Protein AF-A0A7R9B1X5-F1 (afdb_monomer_lite)

Organism: Timema shepardi (NCBI:txid629360)

Secondary structure (DSSP, 8-state):
-HHHHHHHHHHHHHHHHHHHHHH-S---TTS---S--HHHHHHHHHHHHHHHHTT-HHHHHHHHTHHHHHHHH-HHHHHHHH--HHHHHHHHHHHHHHHHHHHHHHHHHHHHHHHHT-HHHHTHHHHHHHHHHHHHHHHHHHHHHHHHHHHHHHHHHHHHHHHHHHHHHHHHHHHHHHHHHHHHHHHHHHHHHHHHHHHHH-------------SSSS---------------

pLDDT: mean 74.96, std 19.52, range [35.22, 97.69]

Radius of gyration: 66.17 Å; chains: 1; bounding box: 152×46×150 Å

Structure (mmCIF, N/CA/C/O backbone):
data_AF-A0A7R9B1X5-F1
#
_entry.id   AF-A0A7R9B1X5-F1
#
loop_
_atom_site.group_PDB
_atom_site.id
_atom_site.type_symbol
_atom_site.label_atom_id
_atom_site.label_alt_id
_atom_site.label_comp_id
_atom_site.label_asym_id
_atom_site.label_entity_id
_atom_site.label_seq_id
_atom_site.pdbx_PDB_ins_code
_atom_site.Cartn_x
_atom_site.Cartn_y
_atom_site.Cartn_z
_atom_site.occupancy
_atom_site.B_iso_or_equiv
_atom_site.auth_seq_id
_atom_site.auth_comp_id
_atom_site.auth_asym_id
_atom_site.auth_atom_id
_atom_site.pdbx_PDB_model_num
ATOM 1 N N . MET A 1 1 ? -24.900 -8.565 -4.443 1.00 48.34 1 MET A N 1
ATOM 2 C CA . MET A 1 1 ? -25.888 -9.666 -4.522 1.00 48.34 1 MET A CA 1
ATOM 3 C C . MET A 1 1 ? -25.958 -10.508 -3.244 1.00 48.34 1 MET A C 1
ATOM 5 O O . MET A 1 1 ? -27.036 -10.980 -2.934 1.00 48.34 1 MET A O 1
ATOM 9 N N . THR A 1 2 ? -24.880 -10.685 -2.469 1.00 56.50 2 THR A N 1
ATOM 10 C CA . THR A 1 2 ? -24.913 -11.437 -1.191 1.00 56.50 2 THR A CA 1
ATOM 11 C C . THR A 1 2 ? -25.581 -10.674 -0.038 1.00 56.50 2 THR A C 1
ATOM 13 O O . THR A 1 2 ? -26.309 -11.270 0.744 1.00 56.50 2 THR A O 1
ATOM 16 N N . GLN A 1 3 ? -25.411 -9.350 0.020 1.00 61.41 3 GLN A N 1
ATOM 17 C CA . GLN A 1 3 ? -25.945 -8.512 1.103 1.00 61.41 3 GLN A CA 1
ATOM 18 C C . GLN A 1 3 ? -27.484 -8.406 1.100 1.00 61.41 3 GLN A C 1
ATOM 20 O O . GLN A 1 3 ? -28.099 -8.338 2.156 1.00 61.41 3 GLN A O 1
ATOM 25 N N . GLU A 1 4 ? -28.127 -8.445 -0.071 1.00 68.81 4 GLU A N 1
ATOM 26 C CA . GLU A 1 4 ? -29.597 -8.390 -0.177 1.00 68.81 4 GLU A CA 1
ATOM 27 C C . GLU A 1 4 ? -30.256 -9.695 0.293 1.00 68.81 4 GLU A C 1
ATOM 29 O O . GLU A 1 4 ? -31.304 -9.662 0.935 1.00 68.81 4 GLU A O 1
ATOM 34 N N . SER A 1 5 ? -29.611 -10.841 0.047 1.00 72.88 5 SER A N 1
ATOM 35 C CA . SER A 1 5 ? -30.092 -12.152 0.502 1.00 72.88 5 SER A CA 1
ATOM 36 C C . SER A 1 5 ? -30.040 -12.300 2.025 1.00 72.88 5 SER A C 1
ATOM 38 O O . SER A 1 5 ? -30.916 -12.932 2.609 1.00 72.88 5 SER A O 1
ATOM 40 N N . GLU A 1 6 ? -29.026 -11.725 2.673 1.00 78.88 6 GLU A N 1
ATOM 41 C CA . GLU A 1 6 ? -28.870 -11.772 4.130 1.00 78.88 6 GLU A CA 1
ATOM 42 C C . GLU A 1 6 ? -29.925 -10.908 4.839 1.00 78.88 6 GLU A C 1
ATOM 44 O O . GLU A 1 6 ? -30.536 -11.337 5.818 1.00 78.88 6 GLU A O 1
ATOM 49 N N . VAL A 1 7 ? -30.209 -9.719 4.296 1.00 86.62 7 VAL A N 1
ATOM 50 C CA . VAL A 1 7 ? -31.250 -8.822 4.823 1.00 86.62 7 VAL A CA 1
ATOM 51 C C . VAL A 1 7 ? -32.644 -9.436 4.669 1.00 86.62 7 VAL A C 1
ATOM 53 O O . VAL A 1 7 ? -33.445 -9.358 5.601 1.00 86.62 7 VAL A O 1
ATOM 56 N N . LEU A 1 8 ? -32.927 -10.084 3.533 1.00 87.81 8 LEU A N 1
ATOM 57 C CA . LEU A 1 8 ? -34.188 -10.800 3.309 1.00 87.81 8 LEU A CA 1
ATOM 58 C C . LEU A 1 8 ? -34.368 -11.964 4.291 1.00 87.81 8 LEU A C 1
ATOM 60 O O . LEU A 1 8 ? -35.420 -12.064 4.914 1.00 87.81 8 LEU A O 1
ATOM 64 N N . SER A 1 9 ? -33.329 -12.774 4.506 1.00 85.88 9 SER A N 1
ATOM 65 C CA . SER A 1 9 ? -33.376 -13.893 5.457 1.00 85.88 9 SER A CA 1
ATOM 66 C C . SER A 1 9 ? -33.578 -13.428 6.905 1.00 85.88 9 SER A C 1
ATOM 68 O O . SER A 1 9 ? -34.351 -14.022 7.658 1.00 85.88 9 SER A O 1
ATOM 70 N N . MET A 1 10 ? -32.941 -12.321 7.302 1.00 88.56 10 MET A N 1
ATOM 71 C CA . MET A 1 10 ? -33.154 -11.725 8.623 1.00 88.56 10 MET A CA 1
ATOM 72 C C . MET A 1 10 ? -34.584 -11.197 8.790 1.00 88.56 10 MET A C 1
ATOM 74 O O . MET A 1 10 ? -35.152 -11.287 9.883 1.00 88.56 10 MET A O 1
ATOM 78 N N . LEU A 1 11 ? -35.162 -10.626 7.731 1.00 87.88 11 LEU A N 1
ATOM 79 C CA . LEU A 1 11 ? -36.527 -10.113 7.756 1.00 87.88 11 LEU A CA 1
ATOM 80 C C . LEU A 1 11 ? -37.548 -11.251 7.839 1.00 87.88 11 LEU A C 1
ATOM 82 O O . LEU A 1 11 ? -38.459 -11.174 8.658 1.00 87.88 11 LEU A O 1
ATOM 86 N N . GLU A 1 12 ? -37.347 -12.317 7.069 1.00 89.94 12 GLU A N 1
ATOM 87 C CA . GLU A 1 12 ? -38.173 -13.527 7.085 1.00 89.94 12 GLU A CA 1
ATOM 88 C C . GLU A 1 12 ? -38.147 -14.195 8.467 1.00 89.94 12 GLU A C 1
ATOM 90 O O . GLU A 1 12 ? -39.191 -14.367 9.088 1.00 89.94 12 GLU A O 1
ATOM 95 N N . ALA A 1 13 ? -36.963 -14.392 9.058 1.00 87.50 13 ALA A N 1
ATOM 96 C CA . ALA A 1 13 ? -36.838 -14.945 10.410 1.00 87.50 13 ALA A CA 1
ATOM 97 C C . ALA A 1 13 ? -37.490 -14.070 11.500 1.00 87.50 13 ALA A C 1
ATOM 99 O O . ALA A 1 13 ? -37.889 -14.566 12.557 1.00 87.50 13 ALA A O 1
ATOM 100 N N . ARG A 1 14 ? -37.570 -12.749 11.293 1.00 90.38 14 ARG A N 1
ATOM 101 C CA . ARG A 1 14 ? -38.305 -11.845 12.193 1.00 90.38 14 ARG A CA 1
ATOM 102 C C . ARG A 1 14 ? -39.809 -11.930 11.967 1.00 90.38 14 ARG A C 1
ATOM 104 O O . ARG A 1 14 ? -40.547 -11.860 12.947 1.00 90.38 14 ARG A O 1
ATOM 111 N N . MET A 1 15 ? -40.243 -12.067 10.720 1.00 87.69 15 MET A N 1
ATOM 112 C CA . MET A 1 15 ? -41.650 -12.216 10.368 1.00 87.69 15 MET A CA 1
ATOM 113 C C . MET A 1 15 ? -42.207 -13.524 10.931 1.00 87.69 15 MET A C 1
ATOM 115 O O . MET A 1 15 ? -43.189 -13.475 11.661 1.00 87.69 15 MET A O 1
ATOM 119 N N . ASP A 1 16 ? -41.489 -14.637 10.776 1.00 85.88 16 ASP A N 1
ATOM 120 C CA . ASP A 1 16 ? -41.855 -15.938 11.353 1.00 85.88 16 ASP A CA 1
ATOM 121 C C . ASP A 1 16 ? -41.997 -15.884 12.880 1.00 85.88 16 ASP A C 1
ATOM 123 O O . ASP A 1 16 ? -42.928 -16.444 13.463 1.00 85.88 16 ASP A O 1
ATOM 127 N N . LYS A 1 17 ? -41.090 -15.168 13.560 1.00 86.00 17 LYS A N 1
ATOM 128 C CA . LYS A 1 17 ? -41.182 -14.945 15.012 1.00 86.00 17 LYS A CA 1
ATOM 129 C C . LYS A 1 17 ? -42.423 -14.136 15.385 1.00 86.00 17 LYS A C 1
ATOM 131 O O . LYS A 1 17 ? -43.069 -14.453 16.380 1.00 86.00 17 LYS A O 1
ATOM 136 N N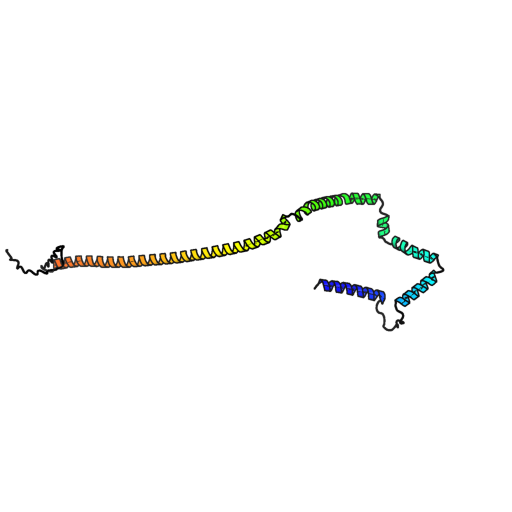 . LEU A 1 18 ? -42.749 -13.097 14.615 1.00 83.00 18 LEU A N 1
ATOM 137 C CA . LEU A 1 18 ? -43.937 -12.272 14.850 1.00 83.00 18 LEU A CA 1
ATOM 138 C C . LEU A 1 18 ? -45.224 -13.062 14.597 1.00 83.00 18 LEU A C 1
ATOM 140 O O . LEU A 1 18 ? -46.138 -13.000 15.417 1.00 83.00 18 LEU A O 1
ATOM 144 N N . GLU A 1 19 ? -45.277 -13.842 13.521 1.00 83.81 19 GLU A N 1
ATOM 145 C CA . GLU A 1 19 ? -46.413 -14.706 13.196 1.00 83.81 19 GLU A CA 1
ATOM 146 C C . GLU A 1 19 ? -46.620 -15.772 14.274 1.00 83.81 19 GLU A C 1
ATOM 148 O O . GLU A 1 19 ? -47.729 -15.918 14.790 1.00 83.81 19 GLU A O 1
ATOM 153 N N . THR A 1 20 ? -45.542 -16.422 14.720 1.00 80.62 20 THR A N 1
ATOM 154 C CA . THR A 1 20 ? -45.600 -17.410 15.809 1.00 80.62 20 THR A CA 1
ATOM 155 C C . THR A 1 20 ? -46.063 -16.786 17.130 1.00 80.62 20 THR A C 1
ATOM 157 O O . THR A 1 20 ? -46.810 -17.419 17.872 1.00 80.62 20 THR A O 1
ATOM 160 N N . CYS A 1 21 ? -45.664 -15.548 17.438 1.00 76.00 21 CYS A N 1
ATOM 161 C CA . CYS A 1 21 ? -46.081 -14.862 18.666 1.00 76.00 21 CYS A CA 1
ATOM 162 C C . CYS A 1 21 ? -47.536 -14.367 18.638 1.00 76.00 21 CYS A C 1
ATOM 164 O O . CYS A 1 21 ? -48.187 -14.360 19.680 1.00 76.00 21 CYS A O 1
ATOM 166 N N . ILE A 1 22 ? -48.034 -13.913 17.484 1.00 76.75 22 ILE A N 1
ATOM 167 C CA . ILE A 1 22 ? -49.370 -13.304 17.367 1.00 76.75 22 ILE A CA 1
ATOM 168 C C . ILE A 1 22 ? -50.446 -14.362 17.110 1.00 76.75 22 ILE A C 1
ATOM 170 O O . ILE A 1 22 ? -51.529 -14.292 17.689 1.0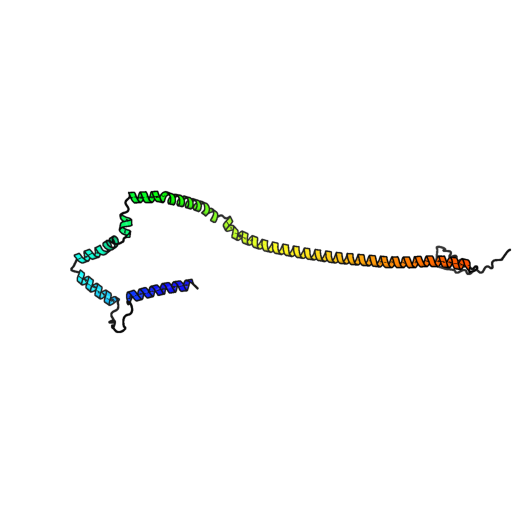0 76.75 22 ILE A O 1
ATOM 174 N N . VAL A 1 23 ? -50.158 -15.326 16.236 1.00 72.44 23 VAL A N 1
ATOM 175 C CA . VAL A 1 23 ? -51.109 -16.366 15.813 1.00 72.44 23 VAL A CA 1
ATOM 176 C C . VAL A 1 23 ? -50.944 -17.641 16.649 1.00 72.44 23 VAL A C 1
ATOM 178 O O . VAL A 1 23 ? -51.901 -18.396 16.809 1.00 72.44 23 VAL A O 1
ATOM 181 N N . GLY A 1 24 ? -49.765 -17.855 17.244 1.00 66.06 24 GLY A N 1
ATOM 182 C CA . GLY A 1 24 ? -49.402 -19.118 17.887 1.00 66.06 24 GLY A CA 1
ATOM 183 C C . GLY A 1 24 ? -48.944 -20.174 16.873 1.00 66.06 24 GLY A C 1
ATOM 184 O O . GLY A 1 24 ? -49.162 -20.045 15.670 1.00 66.06 24 GLY A O 1
ATOM 185 N N . SER A 1 25 ? -48.293 -21.242 17.356 1.00 55.31 25 SER A N 1
ATOM 186 C CA . SER A 1 25 ? -47.975 -22.431 16.539 1.00 55.31 25 SER A CA 1
ATOM 187 C C . SER A 1 25 ? -49.264 -22.985 15.930 1.00 55.31 25 SER A C 1
ATOM 189 O O . SER A 1 25 ? -50.215 -23.095 16.694 1.00 55.31 25 SER A O 1
ATOM 191 N N . PRO A 1 26 ? -49.334 -23.341 14.632 1.00 56.44 26 PRO A N 1
ATOM 192 C CA . PRO A 1 26 ? -50.600 -23.666 13.980 1.00 56.44 26 PRO A CA 1
ATOM 193 C C . PRO A 1 26 ? -51.177 -24.985 14.513 1.00 56.44 26 PRO A C 1
ATOM 195 O O . PRO A 1 26 ? -50.608 -26.043 14.228 1.00 56.44 26 PRO A O 1
ATOM 198 N N . PRO A 1 27 ? -52.324 -24.992 15.221 1.00 51.81 27 PRO A N 1
ATOM 199 C CA . PRO A 1 27 ? -52.948 -26.231 15.641 1.00 51.81 27 PRO A CA 1
ATOM 200 C C . PRO A 1 27 ? -54.373 -26.297 15.087 1.00 51.81 27 PRO A C 1
ATOM 202 O O . PRO A 1 27 ? -55.255 -25.595 15.556 1.00 51.81 27 PRO A O 1
ATOM 205 N N . ASN A 1 28 ? -54.600 -27.197 14.131 1.00 47.84 28 ASN A N 1
ATOM 206 C CA . ASN A 1 28 ? -55.924 -27.649 13.691 1.00 47.84 28 ASN A CA 1
ATOM 207 C C . ASN A 1 28 ? -56.926 -26.570 13.232 1.00 47.84 28 ASN A C 1
ATOM 209 O O . ASN A 1 28 ? -57.495 -25.804 14.001 1.00 47.84 28 ASN A O 1
ATOM 213 N N . LEU A 1 29 ? -57.269 -26.662 11.949 1.00 53.50 29 LEU A N 1
ATOM 214 C CA . LEU A 1 29 ? -58.321 -25.940 11.225 1.00 53.50 29 LEU A CA 1
ATOM 215 C C . LEU A 1 29 ? -59.763 -26.102 11.771 1.00 53.50 29 LEU A C 1
ATOM 217 O O . LEU A 1 29 ? -60.705 -25.748 11.070 1.00 53.50 29 LEU A O 1
ATOM 221 N N . ASP A 1 30 ? -59.958 -26.578 13.003 1.00 44.47 30 ASP A N 1
ATOM 222 C CA . ASP A 1 30 ? -61.281 -26.930 13.536 1.00 44.47 30 ASP A CA 1
ATOM 223 C C . ASP A 1 30 ? -61.753 -26.058 14.708 1.00 44.47 30 ASP A C 1
ATOM 225 O O . ASP A 1 30 ? -62.931 -26.099 15.069 1.00 44.47 30 ASP A O 1
ATOM 229 N N . SER A 1 31 ? -60.907 -25.197 15.279 1.00 48.50 31 SER A N 1
ATOM 230 C CA . SER A 1 31 ? -61.387 -24.151 16.188 1.00 48.50 31 SER A CA 1
ATOM 231 C C . SER A 1 31 ? -61.604 -22.869 15.404 1.00 48.50 31 SER A C 1
ATOM 233 O O . SER A 1 31 ? -60.718 -22.029 15.291 1.00 48.50 31 SER A O 1
ATOM 235 N N . GLN A 1 32 ? -62.809 -22.767 14.848 1.00 47.62 32 GLN A N 1
ATOM 236 C CA . GLN A 1 32 ? -63.478 -21.543 14.423 1.00 47.62 32 GLN A CA 1
ATOM 237 C C . GLN A 1 32 ? -63.011 -20.350 15.281 1.00 47.62 32 GLN A C 1
ATOM 239 O O . GLN A 1 32 ? -63.490 -20.143 16.397 1.00 47.62 32 GLN A O 1
ATOM 244 N N . THR A 1 33 ? -62.051 -19.574 14.773 1.00 46.53 33 THR A N 1
ATOM 245 C CA . THR A 1 33 ? -61.714 -18.266 15.326 1.00 46.53 33 THR A CA 1
ATOM 246 C C . THR A 1 33 ? -62.927 -17.394 15.061 1.00 46.53 33 THR A C 1
ATOM 248 O O . THR A 1 33 ? -63.105 -16.845 13.975 1.00 46.53 33 THR A O 1
ATOM 251 N N . SER A 1 34 ? -63.822 -17.355 16.046 1.00 47.50 34 SER A N 1
ATOM 252 C CA . SER A 1 34 ? -64.818 -16.308 16.230 1.00 47.50 34 SER A CA 1
ATOM 253 C C . SER A 1 34 ? -64.227 -14.986 15.750 1.00 47.50 34 SER A C 1
ATOM 255 O O . SER A 1 34 ? -63.142 -14.629 16.199 1.00 47.50 34 SER A O 1
ATOM 257 N N . GLY A 1 35 ? -64.911 -14.316 14.818 1.00 51.81 35 GLY A N 1
ATOM 258 C CA . GLY A 1 35 ? -64.449 -13.148 14.054 1.00 51.81 35 GLY A CA 1
ATOM 259 C C . GLY A 1 35 ? -64.173 -11.871 14.854 1.00 51.81 35 GLY A C 1
ATOM 260 O O . GLY A 1 35 ? -64.374 -10.777 14.340 1.00 51.81 35 GLY A O 1
ATOM 261 N N . ASN A 1 36 ? -63.719 -12.002 16.095 1.00 58.97 36 ASN A N 1
ATOM 262 C CA . ASN A 1 36 ? -63.187 -10.927 16.904 1.00 58.97 36 ASN A CA 1
ATOM 263 C C . ASN A 1 36 ? -61.702 -10.805 16.584 1.00 58.97 36 ASN A C 1
ATOM 265 O O . ASN A 1 36 ? -60.948 -11.779 16.668 1.00 58.97 36 ASN A O 1
ATOM 269 N N . THR A 1 37 ? -61.270 -9.605 16.217 1.00 74.00 37 THR A N 1
ATOM 270 C CA . THR A 1 37 ? -59.850 -9.349 15.995 1.00 74.00 37 THR A CA 1
ATOM 271 C C . THR A 1 37 ? -59.072 -9.624 17.292 1.00 74.00 37 THR A C 1
ATOM 273 O O . THR A 1 37 ? -59.618 -9.525 18.396 1.00 74.00 37 THR A O 1
ATOM 276 N N . VAL A 1 38 ? -57.779 -9.961 17.200 1.00 74.88 38 VAL A N 1
ATOM 277 C CA . VAL A 1 38 ? -56.904 -10.091 18.390 1.00 74.88 38 VAL A CA 1
ATOM 278 C C . VAL A 1 38 ? -56.992 -8.828 19.260 1.00 74.88 38 VAL A C 1
ATOM 280 O O . VAL A 1 38 ? -56.971 -8.907 20.485 1.00 74.88 38 VAL A O 1
ATOM 283 N N . CYS A 1 39 ? -57.188 -7.672 18.618 1.00 78.31 39 CYS A N 1
ATOM 284 C CA . CYS A 1 39 ? -57.410 -6.386 19.263 1.00 78.31 39 CYS A CA 1
ATOM 285 C C . CYS A 1 39 ? -58.693 -6.362 20.111 1.00 78.31 39 CYS A C 1
ATOM 287 O O . CYS A 1 39 ? -58.639 -5.956 21.267 1.00 78.31 39 CYS A O 1
ATOM 289 N N . ASP A 1 40 ? -59.818 -6.863 19.593 1.00 83.25 40 ASP A N 1
ATOM 290 C CA . ASP A 1 40 ? -61.088 -6.921 20.334 1.00 83.25 40 ASP A CA 1
ATOM 291 C C . ASP A 1 40 ? -61.001 -7.869 21.536 1.00 83.25 40 ASP A C 1
ATOM 293 O O . ASP A 1 40 ? -61.506 -7.567 22.619 1.00 83.25 40 ASP A O 1
ATOM 297 N N . SER A 1 41 ? -60.305 -8.997 21.374 1.00 80.44 41 SER A N 1
ATOM 298 C CA . SER A 1 41 ? -60.067 -9.955 22.461 1.00 80.44 41 SER A CA 1
ATOM 299 C C . SER A 1 41 ? -59.140 -9.377 23.539 1.00 80.44 41 SER A C 1
ATOM 301 O O . SER A 1 41 ? -59.393 -9.535 24.737 1.00 80.44 41 SER A O 1
ATOM 303 N N . LEU A 1 42 ? -58.094 -8.646 23.143 1.00 82.38 42 LEU A N 1
ATOM 304 C CA . LEU A 1 42 ? -57.197 -7.945 24.065 1.00 82.38 42 LEU A CA 1
ATOM 305 C C . LEU A 1 42 ? -57.922 -6.802 24.783 1.00 82.38 42 LEU A C 1
ATOM 307 O O . LEU A 1 42 ? -57.779 -6.642 25.992 1.00 82.38 42 LEU A O 1
ATOM 311 N N . LEU A 1 43 ? -58.751 -6.039 24.075 1.00 86.62 43 LEU A N 1
ATOM 312 C CA . LEU A 1 43 ? -59.546 -4.965 24.664 1.00 86.62 43 LEU A CA 1
ATOM 313 C C . LEU A 1 43 ? -60.564 -5.534 25.656 1.00 86.62 43 LEU A C 1
ATOM 315 O O . LEU A 1 43 ? -60.694 -5.013 26.764 1.00 86.62 43 LEU A O 1
ATOM 319 N N . HIS A 1 44 ? -61.221 -6.645 25.320 1.00 87.50 44 HIS A N 1
ATOM 320 C CA . HIS A 1 44 ? -62.137 -7.329 26.228 1.00 87.50 44 HIS A CA 1
ATOM 321 C C . HIS A 1 44 ? -61.428 -7.844 27.489 1.00 87.50 44 HIS A C 1
ATOM 323 O O . HIS A 1 44 ? -61.889 -7.581 28.600 1.00 87.50 44 HIS A O 1
ATOM 329 N N . THR A 1 45 ? -60.280 -8.513 27.346 1.00 84.38 45 THR A N 1
ATOM 330 C CA . THR A 1 45 ? -59.502 -9.004 28.498 1.00 84.38 45 THR A CA 1
ATOM 331 C C . THR A 1 45 ? -58.949 -7.862 29.346 1.00 84.38 45 THR A C 1
ATOM 333 O O . THR A 1 45 ? -59.053 -7.924 30.568 1.00 84.38 45 THR A O 1
ATOM 336 N N . ASN A 1 46 ? -58.458 -6.781 28.738 1.00 86.25 46 ASN A N 1
ATOM 337 C CA . ASN A 1 46 ? -58.038 -5.576 29.453 1.00 86.25 46 ASN A CA 1
ATOM 338 C C . ASN A 1 46 ? -59.213 -4.957 30.227 1.00 86.25 46 ASN A C 1
ATOM 340 O O . ASN A 1 46 ? -59.086 -4.674 31.412 1.00 86.25 46 ASN A O 1
ATOM 344 N N . THR A 1 47 ? -60.393 -4.852 29.612 1.00 86.81 47 THR A N 1
ATOM 345 C CA . THR A 1 47 ? -61.596 -4.328 30.282 1.00 86.81 47 THR A CA 1
ATOM 346 C C . THR A 1 47 ? -62.021 -5.216 31.456 1.00 86.81 47 THR A C 1
ATOM 348 O O . THR A 1 47 ? -62.366 -4.703 32.523 1.00 86.81 47 THR A O 1
ATOM 351 N N . LEU A 1 48 ? -61.949 -6.544 31.312 1.00 85.38 48 LEU A N 1
ATOM 352 C CA . LEU A 1 48 ? -62.204 -7.492 32.403 1.00 85.38 48 LEU A CA 1
ATOM 353 C C . LEU A 1 48 ? -61.181 -7.355 33.536 1.00 85.38 48 LEU A C 1
ATOM 355 O O . LEU A 1 48 ? -61.566 -7.304 34.704 1.00 85.38 48 LEU A O 1
ATOM 359 N N . VAL A 1 49 ? -59.893 -7.252 33.203 1.00 82.94 49 VAL A N 1
ATOM 360 C CA . VAL A 1 49 ? -58.806 -7.061 34.173 1.00 82.94 49 VAL A CA 1
ATOM 361 C C . VAL A 1 49 ? -58.964 -5.722 34.895 1.00 82.94 49 VAL A C 1
ATOM 363 O O . VAL A 1 49 ? -58.923 -5.687 36.122 1.00 82.94 49 VAL A O 1
ATOM 366 N N . ALA A 1 50 ? -59.241 -4.637 34.173 1.00 81.81 50 ALA A N 1
ATOM 367 C CA . ALA A 1 50 ? -59.493 -3.317 34.739 1.00 81.81 50 ALA A CA 1
ATOM 368 C C . ALA A 1 50 ? -60.710 -3.329 35.676 1.00 81.81 50 ALA A C 1
ATOM 370 O O . ALA A 1 50 ? -60.633 -2.815 36.791 1.00 81.81 50 ALA A O 1
ATOM 371 N N . THR A 1 51 ? -61.801 -3.990 35.281 1.00 82.69 51 THR A N 1
ATOM 372 C CA . THR A 1 51 ? -63.009 -4.122 36.114 1.00 82.69 51 THR A CA 1
ATOM 373 C C . THR A 1 51 ? -62.738 -4.960 37.369 1.00 82.69 51 THR A C 1
ATOM 375 O O . THR A 1 51 ? -63.169 -4.595 38.462 1.00 82.69 51 THR A O 1
ATOM 378 N N . ALA A 1 52 ? -61.965 -6.046 37.255 1.00 77.81 52 ALA A N 1
ATOM 379 C CA . ALA A 1 52 ? -61.575 -6.892 38.386 1.00 77.81 52 ALA A CA 1
ATOM 380 C C . ALA A 1 52 ? -60.591 -6.199 39.353 1.00 77.81 52 ALA A C 1
ATOM 382 O O . ALA A 1 52 ? -60.592 -6.485 40.556 1.00 77.81 52 ALA A O 1
ATOM 383 N N . LEU A 1 53 ? -59.760 -5.283 38.846 1.00 75.88 53 LEU A N 1
ATOM 384 C CA . LEU A 1 53 ? -58.809 -4.490 39.631 1.00 75.88 53 LEU A CA 1
ATOM 385 C C . LEU A 1 53 ? -59.436 -3.223 40.234 1.00 75.88 53 LEU A C 1
ATOM 387 O O . LEU A 1 53 ? -58.948 -2.744 41.258 1.00 75.88 53 LEU A O 1
ATOM 391 N N . SER A 1 54 ? -60.542 -2.723 39.671 1.00 72.81 54 SER A N 1
ATOM 392 C CA . SER A 1 54 ? -61.220 -1.480 40.082 1.00 72.81 54 SER A CA 1
ATOM 393 C C . SER A 1 54 ? -61.763 -1.477 41.523 1.00 72.81 54 SER A C 1
ATOM 395 O O . SER A 1 54 ? -62.212 -0.438 41.996 1.00 72.81 54 SER A O 1
ATOM 397 N N . GLY A 1 55 ? -61.714 -2.602 42.243 1.00 73.31 55 GLY A N 1
ATOM 398 C CA . GLY A 1 55 ? -62.056 -2.696 43.672 1.00 73.31 55 GLY A CA 1
ATOM 399 C C . GLY A 1 55 ? -60.935 -3.251 44.558 1.00 73.31 55 GLY A C 1
ATOM 400 O O . GLY A 1 55 ? -61.160 -3.517 45.737 1.00 73.31 55 GLY A O 1
ATOM 401 N N . ARG A 1 56 ? -59.734 -3.486 44.007 1.00 76.75 56 ARG A N 1
ATOM 402 C CA . ARG A 1 56 ? -58.616 -4.159 44.692 1.00 76.75 56 ARG A CA 1
ATOM 403 C C . ARG A 1 56 ? -57.349 -3.311 44.645 1.00 76.75 56 ARG A C 1
ATOM 405 O O . ARG A 1 56 ? -56.337 -3.720 44.080 1.00 76.75 56 ARG A O 1
ATOM 412 N N . GLU A 1 57 ? -57.377 -2.164 45.318 1.00 75.44 57 GLU A N 1
ATOM 413 C CA . GLU A 1 57 ? -56.251 -1.215 45.373 1.00 75.44 57 GLU A CA 1
ATOM 414 C C . GLU A 1 57 ? -54.919 -1.861 45.783 1.00 75.44 57 GLU A C 1
ATOM 416 O O . GLU A 1 57 ? -53.872 -1.510 45.246 1.00 75.44 57 GLU A O 1
ATOM 421 N N . LYS A 1 58 ? -54.946 -2.865 46.673 1.00 74.56 58 LYS A N 1
ATOM 422 C CA . LYS A 1 58 ? -53.744 -3.615 47.077 1.00 74.56 58 LYS A CA 1
ATOM 423 C C . LYS A 1 58 ? -53.101 -4.380 45.916 1.00 74.56 58 LYS A C 1
ATOM 425 O O . LYS A 1 58 ? -51.882 -4.428 45.833 1.00 74.56 58 LYS A O 1
ATOM 430 N N . VAL A 1 59 ? -53.898 -4.959 45.017 1.00 77.19 59 VAL A N 1
ATOM 431 C CA . VAL A 1 59 ? -53.391 -5.699 43.848 1.00 77.19 59 VAL A CA 1
ATOM 432 C C . VAL A 1 59 ? -52.839 -4.724 42.812 1.00 77.19 59 VAL A C 1
ATOM 434 O O . VAL A 1 59 ? -51.765 -4.952 42.269 1.00 77.19 59 VAL A O 1
ATOM 437 N N . THR A 1 60 ? -53.509 -3.589 42.613 1.00 74.62 60 THR A N 1
ATOM 438 C CA . THR A 1 60 ? -53.017 -2.502 41.755 1.00 74.62 60 THR A CA 1
ATOM 439 C C . THR A 1 60 ? -51.709 -1.904 42.287 1.00 74.62 60 THR A C 1
ATOM 441 O O . THR A 1 60 ? -50.820 -1.574 41.507 1.00 74.62 60 THR A O 1
ATOM 444 N N . ALA A 1 61 ? -51.550 -1.802 43.610 1.00 77.69 61 ALA A N 1
ATOM 445 C CA . ALA A 1 61 ? -50.297 -1.384 44.237 1.00 77.69 61 ALA A CA 1
ATOM 446 C C . ALA A 1 61 ? -49.171 -2.413 44.035 1.00 77.69 61 ALA A C 1
ATOM 448 O O . ALA A 1 61 ? -48.040 -2.020 43.774 1.00 77.69 61 ALA A O 1
ATOM 449 N N . VAL A 1 62 ? -49.468 -3.715 44.106 1.00 78.19 62 VAL A N 1
ATOM 450 C CA . VAL A 1 62 ? -48.484 -4.777 43.822 1.00 78.19 62 VAL A CA 1
ATOM 451 C C . VAL A 1 62 ? -48.086 -4.792 42.345 1.00 78.19 62 VAL A C 1
ATOM 453 O O . VAL A 1 62 ? -46.902 -4.899 42.056 1.00 78.19 62 VAL A O 1
ATOM 456 N N . LEU A 1 63 ? -49.031 -4.605 41.419 1.00 78.81 63 LEU A N 1
ATOM 457 C CA . LEU A 1 63 ? -48.743 -4.494 39.982 1.00 78.81 63 LEU A CA 1
ATOM 458 C C . LEU A 1 63 ? -47.813 -3.318 39.665 1.00 78.81 63 LEU A C 1
ATOM 460 O O . LEU A 1 63 ? -46.901 -3.469 38.869 1.00 78.81 63 LEU A O 1
ATOM 464 N N . LYS A 1 64 ? -47.975 -2.173 40.339 1.00 80.75 64 LYS A N 1
ATOM 465 C CA . LYS A 1 64 ? -47.041 -1.039 40.201 1.00 80.75 64 LYS A CA 1
ATOM 466 C C . LYS A 1 64 ? -45.643 -1.335 40.747 1.00 80.75 64 LYS A C 1
ATOM 468 O O . LYS A 1 64 ? -44.673 -0.756 40.281 1.00 80.75 64 LYS A O 1
ATOM 473 N N . ARG A 1 65 ? -45.539 -2.222 41.739 1.00 80.88 65 ARG A N 1
ATOM 474 C CA . ARG A 1 65 ? -44.256 -2.693 42.279 1.00 80.88 65 ARG A CA 1
ATOM 475 C C . ARG A 1 65 ? -43.676 -3.860 41.482 1.00 80.88 65 ARG A C 1
ATOM 477 O O . ARG A 1 65 ? -42.574 -4.293 41.793 1.00 80.88 65 ARG A O 1
ATOM 484 N N . LEU A 1 66 ? -44.388 -4.367 40.473 1.00 81.31 66 LEU A N 1
ATOM 485 C CA . LEU A 1 66 ? -43.884 -5.418 39.595 1.00 81.31 66 LEU A CA 1
ATOM 486 C C . LEU A 1 66 ? -42.729 -4.896 38.736 1.00 81.31 66 LEU A C 1
ATOM 488 O O . LEU A 1 66 ? -41.730 -5.588 38.627 1.00 81.31 66 LEU A O 1
ATOM 492 N N . ASP A 1 67 ? -42.815 -3.657 38.246 1.00 78.56 67 ASP A N 1
ATOM 493 C CA . ASP A 1 67 ? -41.727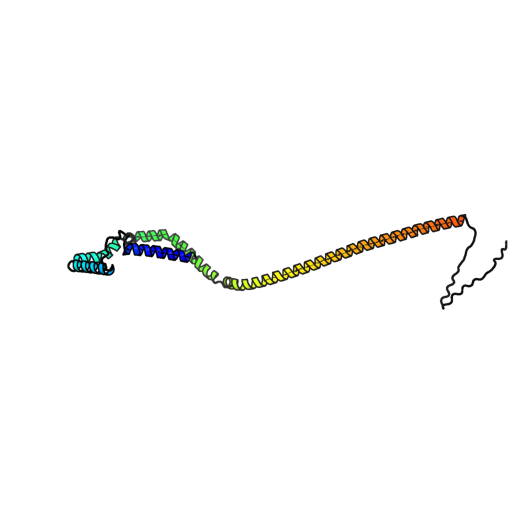 -2.999 37.503 1.00 78.56 67 ASP A CA 1
ATOM 494 C C . ASP A 1 67 ? -40.478 -2.795 38.383 1.00 78.56 67 ASP A C 1
ATOM 496 O O . ASP A 1 67 ? -39.339 -2.881 37.929 1.00 78.56 67 ASP A O 1
ATOM 500 N N . GLU A 1 68 ? -40.679 -2.522 39.677 1.00 79.25 68 GLU A N 1
ATOM 501 C CA . GLU A 1 68 ? -39.586 -2.456 40.653 1.00 79.25 68 GLU A CA 1
ATOM 502 C C . GLU A 1 68 ? -39.006 -3.849 40.913 1.00 79.25 68 GLU A C 1
ATOM 504 O O . GLU A 1 68 ? -37.792 -4.012 40.968 1.00 79.25 68 GLU A O 1
ATOM 509 N N . LEU A 1 69 ? -39.861 -4.865 41.039 1.00 81.69 69 LEU A N 1
ATOM 510 C CA . LEU A 1 69 ? -39.451 -6.248 41.254 1.00 81.69 69 LEU A CA 1
ATOM 511 C C . LEU A 1 69 ? -38.700 -6.818 40.048 1.00 81.69 69 LEU A C 1
ATOM 513 O O . LEU A 1 69 ? -37.717 -7.519 40.244 1.00 81.69 69 LEU A O 1
ATOM 517 N N . GLU A 1 70 ? -39.105 -6.482 38.825 1.00 80.75 70 GLU A N 1
ATOM 518 C CA . GLU A 1 70 ? -38.395 -6.841 37.595 1.00 80.75 70 GLU A CA 1
ATOM 519 C C . GLU A 1 70 ? -36.954 -6.318 37.625 1.00 80.75 70 GLU A C 1
ATOM 521 O O . GLU A 1 70 ? -36.023 -7.057 37.317 1.00 80.75 70 GLU A O 1
ATOM 526 N N . ARG A 1 71 ? -36.750 -5.087 38.111 1.00 77.06 71 ARG A N 1
ATOM 527 C CA . ARG A 1 71 ? -35.404 -4.526 38.307 1.00 77.06 71 ARG A CA 1
ATOM 528 C C . ARG A 1 71 ? -34.611 -5.256 39.383 1.00 77.06 71 ARG A C 1
ATOM 530 O O . ARG A 1 71 ? -33.416 -5.433 39.211 1.00 77.06 71 ARG A O 1
ATOM 537 N N . TYR A 1 72 ? -35.245 -5.680 40.474 1.00 74.50 72 TYR A N 1
ATOM 538 C CA . TYR A 1 72 ? -34.566 -6.439 41.532 1.00 74.50 72 TYR A CA 1
ATOM 539 C C . TYR A 1 72 ? -34.275 -7.896 41.150 1.00 74.50 72 TYR A C 1
ATOM 541 O O . TYR A 1 72 ? -33.424 -8.524 41.772 1.00 74.50 72 TYR A O 1
ATOM 549 N N . VAL A 1 73 ? -34.982 -8.440 40.158 1.00 76.69 73 VAL A N 1
ATOM 550 C CA . VAL A 1 73 ? -34.777 -9.801 39.641 1.00 76.69 73 VAL A CA 1
ATOM 551 C C . VAL A 1 73 ? -33.715 -9.832 38.534 1.00 76.69 73 VAL A C 1
ATOM 553 O O . VAL A 1 73 ? -33.223 -10.911 38.206 1.00 76.69 73 VAL A O 1
ATOM 556 N N . ASP A 1 74 ? -33.315 -8.679 37.988 1.00 78.69 74 ASP A N 1
ATOM 557 C CA . ASP A 1 74 ? -32.194 -8.603 37.054 1.00 78.69 74 ASP A CA 1
ATOM 558 C C . ASP A 1 74 ? -30.880 -8.964 37.782 1.00 78.69 74 ASP A C 1
ATOM 560 O O . ASP A 1 74 ? -30.465 -8.237 38.691 1.00 78.69 74 ASP A O 1
ATOM 564 N N . PRO A 1 75 ? -30.189 -10.060 37.407 1.00 67.00 75 PRO A N 1
ATOM 565 C CA . PRO A 1 75 ? -28.918 -10.448 38.023 1.00 67.00 75 PRO A CA 1
ATOM 566 C C . PRO A 1 75 ? -27.831 -9.367 37.895 1.00 67.00 75 PRO A C 1
ATOM 568 O O . PRO A 1 75 ? -26.905 -9.331 38.704 1.00 67.00 75 PRO A O 1
ATOM 571 N N . MET A 1 76 ? -27.963 -8.442 36.938 1.00 64.38 76 MET A N 1
ATOM 572 C CA . MET A 1 76 ? -27.059 -7.299 36.775 1.00 64.38 76 MET A CA 1
ATOM 573 C C . MET A 1 76 ? -27.363 -6.138 37.739 1.00 64.38 76 MET A C 1
ATOM 575 O O . MET A 1 76 ? -26.562 -5.204 37.859 1.00 64.38 76 MET A O 1
ATOM 579 N N . PHE A 1 77 ? -28.512 -6.141 38.423 1.00 65.19 77 PHE A N 1
ATOM 580 C CA . PHE A 1 77 ? -28.880 -5.084 39.367 1.00 65.19 77 PHE A CA 1
ATOM 581 C C . PHE A 1 77 ? -28.040 -5.149 40.647 1.00 65.19 77 PHE A C 1
ATOM 583 O O . PHE A 1 77 ? -27.533 -4.124 41.114 1.00 65.19 77 PHE A O 1
ATOM 590 N N . GLU A 1 78 ? -27.824 -6.354 41.182 1.00 60.81 78 GLU A N 1
ATOM 591 C CA . GLU A 1 78 ? -26.941 -6.556 42.331 1.00 60.81 78 GLU A CA 1
ATOM 592 C C . GLU A 1 78 ? -25.485 -6.263 41.960 1.00 60.81 78 GLU A C 1
ATOM 594 O O . GLU A 1 78 ? -24.811 -5.558 42.705 1.00 60.81 78 GLU A O 1
ATOM 599 N N . GLU A 1 79 ? -25.005 -6.687 40.790 1.00 60.75 79 GLU A N 1
ATOM 600 C CA . GLU A 1 79 ? -23.621 -6.434 40.364 1.00 60.75 79 GLU A CA 1
ATOM 601 C C . GLU A 1 79 ? -23.307 -4.933 40.220 1.00 60.75 79 GLU A C 1
ATOM 603 O O . GLU A 1 79 ? -22.233 -4.476 40.595 1.00 60.75 79 GLU A O 1
ATOM 608 N N . ASN A 1 80 ? -24.258 -4.110 39.777 1.00 60.22 80 ASN A N 1
ATOM 609 C CA . ASN A 1 80 ? -24.017 -2.670 39.626 1.00 60.22 80 ASN A CA 1
ATOM 610 C C . ASN A 1 80 ? -24.197 -1.872 40.930 1.00 60.22 80 ASN A C 1
ATOM 612 O O . ASN A 1 80 ? -23.530 -0.848 41.129 1.00 60.22 80 ASN A O 1
ATOM 616 N N . CYS A 1 81 ? -25.084 -2.320 41.826 1.00 59.81 81 CYS A N 1
ATOM 617 C CA . CYS A 1 81 ? -25.401 -1.598 43.061 1.00 59.81 81 CYS A CA 1
ATOM 618 C C . CYS A 1 81 ? -24.611 -2.084 44.292 1.00 59.81 81 CYS A C 1
ATOM 620 O O . CYS A 1 81 ? -24.456 -1.316 45.243 1.00 59.81 81 CYS A O 1
ATOM 622 N N . SER A 1 82 ? -24.105 -3.324 44.286 1.00 62.25 82 SER A N 1
ATOM 623 C CA . SER A 1 82 ? -23.454 -3.962 45.446 1.00 62.25 82 SER A CA 1
ATOM 624 C C . SER A 1 82 ? -21.929 -4.009 45.400 1.00 62.25 82 SER A C 1
ATOM 626 O O . SER A 1 82 ? -21.325 -4.408 46.395 1.00 62.25 82 SER A O 1
ATOM 628 N N . VAL A 1 83 ? -21.281 -3.587 44.305 1.00 65.00 83 VAL A N 1
ATOM 629 C CA . VAL A 1 83 ? -19.812 -3.518 44.299 1.00 65.00 83 VAL A CA 1
ATOM 630 C C . VAL A 1 83 ? -19.395 -2.443 45.293 1.00 65.00 83 VAL A C 1
ATOM 632 O O . VAL A 1 83 ? -19.572 -1.240 45.057 1.00 65.00 83 VAL A O 1
ATOM 635 N N . ASP A 1 84 ? -18.868 -2.913 46.420 1.00 79.44 84 ASP A N 1
ATOM 636 C CA . ASP A 1 84 ? -18.367 -2.083 47.496 1.00 79.44 84 ASP A CA 1
ATOM 637 C C . ASP A 1 84 ? -17.330 -1.093 46.955 1.00 79.44 84 ASP A C 1
ATOM 639 O O . ASP A 1 84 ? -16.595 -1.366 45.998 1.00 79.44 84 ASP A O 1
ATOM 643 N N . THR A 1 85 ? -17.265 0.085 47.568 1.00 79.31 85 THR A N 1
ATOM 644 C CA . THR A 1 85 ? -16.340 1.137 47.126 1.00 79.31 85 THR A CA 1
ATOM 645 C C . THR A 1 85 ? -14.894 0.643 47.203 1.00 79.31 85 THR A C 1
ATOM 647 O O . THR A 1 85 ? -14.096 0.977 46.329 1.00 79.31 85 THR A O 1
ATOM 650 N N . SER A 1 86 ? -14.577 -0.229 48.170 1.00 84.00 86 SER A N 1
ATOM 651 C CA . SER A 1 86 ? -13.276 -0.896 48.253 1.00 84.00 86 SER A CA 1
ATOM 652 C C . SER A 1 86 ? -12.995 -1.787 47.037 1.00 84.00 86 SER A C 1
ATOM 654 O O . SER A 1 86 ? -11.905 -1.722 46.473 1.00 84.00 86 SER A O 1
ATOM 656 N N . SER A 1 87 ? -13.977 -2.568 46.577 1.00 82.75 87 SER A N 1
ATOM 657 C CA . SER A 1 87 ? -13.835 -3.436 45.399 1.00 82.75 87 SER A CA 1
ATOM 658 C C . SER A 1 87 ? -13.702 -2.639 44.098 1.00 82.75 87 SER A C 1
ATOM 660 O O . SER A 1 87 ? -12.944 -3.030 43.214 1.00 82.75 87 SER A O 1
ATOM 662 N N . LYS A 1 88 ? -14.372 -1.482 43.981 1.00 85.25 88 LYS A N 1
ATOM 663 C CA . LYS A 1 88 ? -14.178 -0.569 42.836 1.00 85.25 88 LYS A CA 1
ATOM 664 C C . LYS A 1 88 ? -12.758 -0.013 42.797 1.00 85.25 88 LYS A C 1
ATOM 666 O O . LYS A 1 88 ? -12.173 0.069 41.721 1.00 85.25 88 LYS A O 1
ATOM 671 N N . ILE A 1 89 ? -12.207 0.354 43.954 1.00 88.12 89 ILE A N 1
ATOM 672 C CA . ILE A 1 89 ? -10.828 0.842 44.063 1.00 88.12 89 ILE A CA 1
ATOM 673 C C . ILE A 1 89 ? -9.849 -0.259 43.654 1.00 88.12 89 ILE A C 1
ATOM 675 O O . ILE A 1 89 ? -8.980 -0.010 42.827 1.00 88.12 89 ILE A O 1
ATOM 679 N N . GLU A 1 90 ? -10.019 -1.477 44.164 1.00 87.31 90 GLU A N 1
ATOM 680 C CA . GLU A 1 90 ? -9.159 -2.610 43.806 1.00 87.31 90 GLU A CA 1
ATOM 681 C C . GLU A 1 90 ? -9.247 -2.955 42.312 1.00 87.31 90 GLU A C 1
ATOM 683 O O . GLU A 1 90 ? -8.223 -3.178 41.671 1.00 87.31 90 GLU A O 1
ATOM 688 N N . MET A 1 91 ? -10.444 -2.905 41.722 1.00 87.31 91 MET A N 1
ATOM 689 C CA . MET A 1 91 ? -10.635 -3.091 40.282 1.00 87.31 91 MET A CA 1
ATOM 690 C C . MET A 1 91 ? -9.911 -2.013 39.463 1.00 87.31 91 MET A C 1
ATOM 692 O O . MET A 1 91 ? -9.263 -2.335 38.470 1.00 87.31 91 MET A O 1
ATOM 696 N N . ILE A 1 92 ? -9.988 -0.745 39.880 1.00 89.62 92 ILE A N 1
ATOM 697 C CA . ILE A 1 92 ? -9.287 0.361 39.210 1.00 89.62 92 ILE A CA 1
ATOM 698 C C . ILE A 1 92 ? -7.770 0.199 39.345 1.00 89.62 92 ILE A C 1
ATOM 700 O O . ILE A 1 92 ? -7.069 0.333 38.347 1.00 89.62 92 ILE A O 1
ATOM 704 N N . LEU A 1 93 ? -7.266 -0.138 40.535 1.00 91.06 93 LEU A N 1
ATOM 705 C CA . LEU A 1 93 ? -5.839 -0.382 40.770 1.00 91.06 93 LEU A CA 1
ATOM 706 C C . LEU A 1 93 ? -5.334 -1.590 39.971 1.00 91.06 93 LEU A C 1
ATOM 708 O O . LEU A 1 93 ? -4.258 -1.548 39.386 1.00 91.06 93 LEU A O 1
ATOM 712 N N . SER A 1 94 ? -6.131 -2.655 39.868 1.00 92.12 94 SER A N 1
ATOM 713 C CA . SER A 1 94 ? -5.785 -3.804 39.028 1.00 92.12 94 SER A CA 1
ATOM 714 C C . SER A 1 94 ? -5.815 -3.468 37.533 1.00 92.12 94 SER A C 1
ATOM 716 O O . SER A 1 94 ? -5.098 -4.102 36.757 1.00 92.12 94 SER A O 1
ATOM 718 N N . ALA A 1 95 ? -6.653 -2.517 37.113 1.00 92.38 95 ALA A N 1
ATOM 719 C CA . ALA A 1 95 ? -6.772 -2.076 35.724 1.00 92.38 95 ALA A CA 1
ATOM 720 C C . ALA A 1 95 ? -5.801 -0.937 35.354 1.00 92.38 95 ALA A C 1
ATOM 722 O O . ALA A 1 95 ? -5.626 -0.659 34.166 1.00 92.38 95 ALA A O 1
ATOM 723 N N . GLU A 1 96 ? -5.141 -0.310 36.331 1.00 94.25 96 GLU A N 1
ATOM 724 C CA . GLU A 1 96 ? -4.156 0.766 36.159 1.00 94.25 96 GLU A CA 1
ATOM 725 C C . GLU A 1 96 ? -3.138 0.498 35.033 1.00 94.25 96 GLU A C 1
ATOM 727 O O . GLU A 1 96 ? -3.087 1.304 34.101 1.00 94.25 96 GLU A O 1
ATOM 732 N N . PRO A 1 97 ? -2.421 -0.647 34.981 1.00 92.50 97 PRO A N 1
ATOM 733 C CA . PRO A 1 97 ? -1.432 -0.884 33.923 1.00 92.50 97 PRO A CA 1
ATOM 734 C C . PRO A 1 97 ? -2.056 -0.984 32.523 1.00 92.50 97 PRO A C 1
ATOM 736 O O . PRO A 1 97 ? -1.398 -0.734 31.511 1.00 92.50 97 PRO A O 1
ATOM 739 N N . GLN A 1 98 ? -3.328 -1.378 32.431 1.00 93.75 98 GLN A N 1
ATOM 740 C CA . GLN A 1 98 ? -4.049 -1.408 31.161 1.00 93.75 98 GLN A CA 1
ATOM 741 C C . GLN A 1 98 ? -4.483 -0.000 30.740 1.00 93.75 98 GLN A C 1
ATOM 743 O O . GLN A 1 98 ? -4.411 0.326 29.555 1.00 93.75 98 GLN A O 1
ATOM 748 N N . ILE A 1 99 ? -4.896 0.837 31.693 1.00 95.19 99 ILE A N 1
ATOM 749 C CA . ILE A 1 99 ? -5.247 2.241 31.454 1.00 95.19 99 ILE A CA 1
ATOM 750 C C . ILE A 1 99 ? -4.009 3.032 31.015 1.00 95.19 99 ILE A C 1
ATOM 752 O O . ILE A 1 99 ? -4.086 3.756 30.023 1.00 95.19 99 ILE A O 1
ATOM 756 N N . GLU A 1 100 ? -2.866 2.841 31.676 1.00 95.56 100 GLU A N 1
ATOM 757 C CA . GLU A 1 100 ? -1.595 3.471 31.296 1.00 95.56 100 GLU A CA 1
ATOM 758 C C . GLU A 1 100 ? -1.167 3.070 29.883 1.00 95.56 100 GLU A C 1
ATOM 760 O O . GLU A 1 100 ? -0.922 3.936 29.042 1.00 95.56 100 GLU A O 1
ATOM 765 N N . ARG A 1 101 ? -1.189 1.768 29.567 1.00 95.06 101 ARG A N 1
ATOM 766 C CA . ARG A 1 101 ? -0.881 1.282 28.214 1.00 95.06 101 ARG A CA 1
ATOM 767 C C . ARG A 1 101 ? -1.812 1.894 27.165 1.00 95.06 101 ARG A C 1
ATOM 769 O O . ARG A 1 101 ? -1.368 2.285 26.089 1.00 95.06 101 ARG A O 1
ATOM 776 N N . ASN A 1 102 ? -3.107 1.982 27.459 1.00 94.12 102 ASN A N 1
ATOM 777 C CA . ASN A 1 102 ? -4.074 2.585 26.543 1.00 94.12 102 ASN A CA 1
ATOM 778 C C . ASN A 1 102 ? -3.818 4.086 26.352 1.00 94.12 102 ASN A C 1
ATOM 780 O O . ASN A 1 102 ? -3.991 4.592 25.243 1.00 94.12 102 ASN A O 1
ATOM 784 N N . LEU A 1 103 ? -3.383 4.790 27.398 1.00 95.06 103 LEU A N 1
ATOM 785 C CA . LEU A 1 103 ? -3.020 6.204 27.331 1.00 95.06 103 LEU A CA 1
ATOM 786 C C . LEU A 1 103 ? -1.758 6.423 26.489 1.00 95.06 103 LEU A C 1
ATOM 788 O O . LEU A 1 103 ? -1.752 7.316 25.640 1.00 95.06 103 LEU A O 1
ATOM 792 N N . GLU A 1 104 ? -0.732 5.588 26.656 1.00 95.69 104 GLU A N 1
ATOM 793 C CA . GLU A 1 104 ? 0.471 5.612 25.814 1.00 95.69 104 GLU A CA 1
ATOM 794 C C . GLU A 1 104 ? 0.124 5.383 24.340 1.00 95.69 104 GLU A C 1
ATOM 796 O O . GLU A 1 104 ? 0.551 6.142 23.467 1.00 95.69 104 GLU A O 1
ATOM 801 N N . LEU A 1 105 ? -0.698 4.371 24.052 1.00 93.19 105 LEU A N 1
ATOM 802 C CA . LEU A 1 105 ? -1.150 4.074 22.693 1.00 93.19 105 LEU A CA 1
ATOM 803 C C . LEU A 1 105 ? -1.989 5.215 22.108 1.00 93.19 105 LEU A C 1
ATOM 805 O O . LEU A 1 105 ? -1.814 5.566 20.942 1.00 93.19 105 LEU A O 1
ATOM 809 N N . ALA A 1 106 ? -2.863 5.832 22.905 1.00 93.19 106 ALA A N 1
ATOM 810 C CA . ALA A 1 106 ? -3.658 6.979 22.478 1.00 93.19 106 ALA A CA 1
ATOM 811 C C . ALA A 1 106 ? -2.785 8.211 22.191 1.00 93.19 106 ALA A C 1
ATOM 813 O O . ALA A 1 106 ? -3.018 8.912 21.204 1.00 93.19 106 ALA A O 1
ATOM 814 N N . GLN A 1 107 ? -1.750 8.460 22.999 1.00 94.38 107 GLN A N 1
ATOM 815 C CA . GLN A 1 107 ? -0.768 9.515 22.733 1.00 94.38 107 GLN A CA 1
ATOM 816 C C . GLN A 1 107 ? 0.031 9.236 21.460 1.00 94.38 107 GLN A C 1
ATOM 818 O O . GLN A 1 107 ? 0.196 10.140 20.640 1.00 94.38 107 GLN A O 1
ATOM 823 N N . GLN A 1 108 ? 0.480 7.995 21.252 1.00 91.69 108 GLN A N 1
ATOM 824 C CA . GLN A 1 108 ? 1.128 7.596 20.001 1.00 91.69 108 GLN A CA 1
ATOM 825 C C . GLN A 1 108 ? 0.200 7.864 18.813 1.00 91.69 108 GLN A C 1
ATOM 827 O O . GLN A 1 108 ? 0.602 8.539 17.867 1.00 91.69 108 GLN A O 1
ATOM 832 N N . PHE A 1 109 ? -1.062 7.441 18.894 1.00 88.38 109 PHE A N 1
ATOM 833 C CA . PHE A 1 109 ? -2.047 7.700 17.845 1.00 88.38 109 PHE A CA 1
ATOM 834 C C . PHE A 1 109 ? -2.228 9.195 17.577 1.00 88.38 109 PHE A C 1
ATOM 836 O O . PHE A 1 109 ? -2.168 9.613 16.425 1.00 88.38 109 PHE A O 1
ATOM 843 N N . SER A 1 110 ? -2.374 10.010 18.623 1.00 88.56 110 SER A N 1
ATOM 844 C CA . SER A 1 110 ? -2.480 11.469 18.506 1.00 88.56 110 SER A CA 1
ATOM 845 C C . SER A 1 110 ? -1.277 12.087 17.781 1.00 88.56 110 SER A C 1
ATOM 847 O O . SER A 1 110 ? -1.447 12.969 16.942 1.00 88.56 110 SER A O 1
ATOM 849 N N . ASN A 1 111 ? -0.067 11.570 18.023 1.00 87.69 111 ASN A N 1
ATOM 850 C CA . ASN A 1 111 ? 1.151 12.010 17.337 1.00 87.69 111 ASN A CA 1
ATOM 851 C C . ASN A 1 111 ? 1.214 11.555 15.865 1.00 87.69 111 ASN A C 1
ATOM 853 O O . ASN A 1 111 ? 1.827 12.226 15.036 1.00 87.69 111 ASN A O 1
ATOM 857 N N . LEU A 1 112 ? 0.589 10.423 15.533 1.00 84.88 112 LEU A N 1
ATOM 858 C CA . LEU A 1 112 ? 0.563 9.829 14.190 1.00 84.88 112 LEU A CA 1
ATOM 859 C C . LEU A 1 112 ? -0.554 10.402 13.296 1.00 84.88 112 LEU A C 1
ATOM 861 O O . LEU A 1 112 ? -0.366 10.511 12.085 1.00 84.88 112 LEU A O 1
ATOM 865 N N . VAL A 1 113 ? -1.686 10.823 13.866 1.00 83.38 113 VAL A N 1
ATOM 866 C CA . VAL A 1 113 ? -2.807 11.469 13.150 1.00 83.38 113 VAL A CA 1
ATOM 867 C C . VAL A 1 113 ? -2.371 12.641 12.249 1.00 83.38 113 VAL A C 1
ATOM 869 O O . VAL A 1 113 ? -2.759 12.646 11.079 1.00 83.38 113 VAL A O 1
ATOM 872 N N . PRO A 1 114 ? -1.542 13.608 12.691 1.00 83.50 114 PRO A N 1
ATOM 873 C CA . PRO A 1 114 ? -1.109 14.707 11.827 1.00 83.50 114 PRO A CA 1
ATOM 874 C C . PRO A 1 114 ? -0.181 14.268 10.681 1.00 83.50 114 PRO A C 1
ATOM 876 O O . PRO A 1 114 ? -0.036 15.005 9.707 1.00 83.50 114 PRO A O 1
ATOM 879 N N . LEU A 1 115 ? 0.431 13.078 10.744 1.00 78.44 115 LEU A N 1
ATOM 880 C CA . LEU A 1 115 ? 1.216 12.533 9.628 1.00 78.44 115 LEU A CA 1
ATOM 881 C C . LEU A 1 115 ? 0.316 12.026 8.494 1.00 78.44 115 LEU A C 1
ATOM 883 O O . LEU A 1 115 ? 0.710 12.083 7.328 1.00 78.44 115 LEU A O 1
ATOM 887 N N . LEU A 1 116 ? -0.899 11.576 8.816 1.00 73.62 116 LEU A N 1
ATOM 888 C CA . LEU A 1 116 ? -1.881 11.132 7.824 1.00 73.62 116 LEU A CA 1
ATOM 889 C C . LEU A 1 116 ? -2.457 12.306 7.021 1.00 73.62 116 LEU A C 1
ATOM 891 O O . LEU A 1 116 ? -2.706 12.156 5.829 1.00 73.62 116 LEU A O 1
ATOM 895 N N . ASP A 1 117 ? -2.601 13.480 7.642 1.00 73.88 117 ASP A N 1
ATOM 896 C CA . ASP A 1 117 ? -2.992 14.723 6.953 1.00 73.88 117 ASP A CA 1
ATOM 897 C C . ASP A 1 117 ? -1.779 15.506 6.413 1.00 73.88 117 ASP A C 1
ATOM 899 O O . ASP A 1 117 ? -1.874 16.669 6.008 1.00 73.88 117 ASP A O 1
ATOM 903 N N . SER A 1 118 ? -0.595 14.882 6.394 1.00 79.00 118 SER A N 1
ATOM 904 C CA . SER A 1 118 ? 0.573 15.516 5.801 1.00 79.00 118 SER A CA 1
ATOM 905 C C . SER A 1 118 ? 0.335 15.755 4.309 1.00 79.00 118 SER A C 1
ATOM 907 O O . SER A 1 118 ? -0.163 14.901 3.570 1.00 79.00 118 SER A O 1
ATOM 909 N N . LYS A 1 119 ? 0.731 16.946 3.844 1.00 71.75 119 LYS A N 1
ATOM 910 C CA . LYS A 1 119 ? 0.606 17.343 2.433 1.00 71.75 119 LYS A CA 1
ATOM 911 C C . LYS A 1 119 ? 1.227 16.310 1.493 1.00 71.75 119 LYS A C 1
ATOM 913 O O . LYS A 1 119 ? 0.657 16.021 0.459 1.00 71.75 119 LYS A O 1
ATOM 918 N N . GLN A 1 120 ? 2.310 15.658 1.916 1.00 70.56 120 GLN A N 1
ATOM 919 C CA . GLN A 1 120 ? 2.992 14.614 1.151 1.00 70.56 120 GLN A CA 1
ATOM 920 C C . GLN A 1 120 ? 2.079 13.436 0.799 1.00 70.56 120 GLN A C 1
ATOM 922 O O . GLN A 1 120 ? 2.127 12.983 -0.338 1.00 70.56 120 GLN A O 1
ATOM 927 N N . VAL A 1 121 ? 1.227 12.975 1.726 1.00 72.62 121 VAL A N 1
ATOM 928 C CA . VAL A 1 121 ? 0.269 11.881 1.476 1.00 72.62 121 VAL A CA 1
ATOM 929 C C . VAL A 1 121 ? -0.832 12.329 0.511 1.00 72.62 121 VAL A C 1
ATOM 931 O O . VAL A 1 121 ? -1.240 11.568 -0.364 1.00 72.62 121 VAL A O 1
ATOM 934 N N . ARG A 1 122 ? -1.270 13.588 0.603 1.00 72.94 122 ARG A N 1
ATOM 935 C CA . ARG A 1 122 ? -2.260 14.171 -0.320 1.00 72.94 122 ARG A CA 1
ATOM 936 C C . ARG A 1 122 ? -1.685 14.376 -1.726 1.00 72.94 122 ARG A C 1
ATOM 938 O O . ARG A 1 122 ? -2.346 14.063 -2.717 1.00 72.94 122 ARG A O 1
ATOM 945 N N . ASP A 1 123 ? -0.432 14.805 -1.802 1.00 78.81 123 ASP A N 1
ATOM 946 C CA . ASP A 1 123 ? 0.300 15.082 -3.038 1.00 78.81 123 ASP A CA 1
ATOM 947 C C . ASP A 1 123 ? 0.752 13.787 -3.755 1.00 78.81 123 ASP A C 1
ATOM 949 O O . ASP A 1 123 ? 1.208 13.835 -4.903 1.00 78.81 123 ASP A O 1
ATOM 953 N N . VAL A 1 124 ? 0.586 12.601 -3.143 1.00 76.81 124 VAL A N 1
ATOM 954 C CA . VAL A 1 124 ? 0.806 11.297 -3.811 1.00 76.81 124 VAL A CA 1
ATOM 955 C C . VAL A 1 124 ? -0.073 11.162 -5.054 1.00 76.81 124 VAL A C 1
ATOM 957 O O . VAL A 1 124 ? 0.390 10.694 -6.091 1.00 76.81 124 VAL A O 1
ATOM 960 N N . THR A 1 125 ? -1.326 11.613 -4.991 1.00 74.44 125 THR A N 1
ATOM 961 C CA . THR A 1 125 ? -2.249 11.497 -6.133 1.00 74.44 125 THR A CA 1
ATOM 962 C C . THR A 1 125 ? -1.811 12.393 -7.297 1.00 74.44 125 THR A C 1
ATOM 964 O O . THR A 1 125 ? -1.858 11.985 -8.456 1.00 74.44 125 THR A O 1
ATOM 967 N N . GLU A 1 126 ? -1.303 13.594 -7.002 1.00 79.75 126 GLU A N 1
ATOM 968 C CA . GLU A 1 126 ? -0.774 14.510 -8.019 1.00 79.75 126 GLU A CA 1
ATOM 969 C C . GLU A 1 126 ? 0.554 14.004 -8.608 1.00 79.75 126 GLU A C 1
ATOM 971 O O . GLU A 1 126 ? 0.762 14.010 -9.827 1.00 79.75 126 GLU A O 1
ATOM 976 N N . SER A 1 127 ? 1.457 13.524 -7.751 1.00 77.88 127 SER A N 1
ATOM 977 C CA . SER A 1 127 ? 2.739 12.959 -8.178 1.00 77.88 127 SER A CA 1
ATOM 978 C C . SER A 1 127 ? 2.576 11.650 -8.953 1.00 77.88 127 SER A C 1
ATOM 980 O O . SER A 1 127 ? 3.343 11.421 -9.886 1.00 77.88 127 SER A O 1
ATOM 982 N N . SER A 1 128 ? 1.542 10.852 -8.672 1.00 83.00 128 SER A N 1
ATOM 983 C CA . SER A 1 128 ? 1.185 9.661 -9.452 1.00 83.00 128 SER A CA 1
ATOM 984 C C . SER A 1 128 ? 0.858 10.009 -10.909 1.00 83.00 128 SER A C 1
ATOM 986 O O . SER A 1 128 ? 1.424 9.406 -11.819 1.00 83.00 128 SER A O 1
ATOM 988 N N . GLY A 1 129 ? 0.068 11.061 -11.155 1.00 85.94 129 GLY A N 1
ATOM 989 C CA . GLY A 1 129 ? -0.213 11.521 -12.522 1.00 85.94 129 GLY A CA 1
ATOM 990 C C . GLY A 1 129 ? 1.024 12.067 -13.250 1.00 85.94 129 GLY A C 1
ATOM 991 O O . GLY A 1 129 ? 1.161 11.928 -14.468 1.00 85.94 129 GLY A O 1
ATOM 992 N N . ARG A 1 130 ? 1.972 12.675 -12.523 1.00 87.38 130 ARG A N 1
ATOM 993 C CA . ARG A 1 130 ? 3.276 13.079 -13.088 1.00 87.38 130 ARG A CA 1
ATOM 994 C C . ARG A 1 130 ? 4.165 11.873 -13.388 1.00 87.38 130 ARG A C 1
ATOM 996 O O . ARG A 1 130 ? 4.854 11.880 -14.407 1.00 87.38 130 ARG A O 1
ATOM 1003 N N . LEU A 1 131 ? 4.141 10.860 -12.525 1.00 89.50 131 LEU A N 1
ATOM 1004 C CA . LEU A 1 131 ? 4.881 9.616 -12.699 1.00 89.50 131 LEU A CA 1
ATOM 1005 C C . LEU A 1 131 ? 4.370 8.847 -13.916 1.00 89.50 131 LEU A C 1
ATOM 1007 O O . LEU A 1 131 ? 5.182 8.426 -14.726 1.00 89.50 131 LEU A O 1
ATOM 1011 N N . GLU A 1 132 ? 3.056 8.751 -14.107 1.00 89.69 132 GLU A N 1
ATOM 1012 C CA . GLU A 1 132 ? 2.458 8.109 -15.281 1.00 89.69 132 GLU A CA 1
ATOM 1013 C C . GLU A 1 132 ? 2.916 8.777 -16.587 1.00 89.69 132 GLU A C 1
ATOM 1015 O O . GLU A 1 132 ? 3.403 8.110 -17.502 1.00 89.69 132 GLU A O 1
ATOM 1020 N N . LYS A 1 133 ? 2.866 10.115 -16.649 1.00 92.44 133 LYS A N 1
ATOM 1021 C CA . LYS A 1 133 ? 3.395 10.875 -17.796 1.00 92.44 133 LYS A CA 1
ATOM 1022 C C . LYS A 1 133 ? 4.882 10.604 -18.021 1.00 92.44 133 LYS A C 1
ATOM 1024 O O . LYS A 1 133 ? 5.309 10.442 -19.163 1.00 92.44 133 LYS A O 1
ATOM 1029 N N . LEU A 1 134 ? 5.671 10.543 -16.948 1.00 94.31 134 LEU A N 1
ATOM 1030 C CA . LEU A 1 134 ? 7.093 10.218 -17.031 1.00 94.31 134 LEU A CA 1
ATOM 1031 C C . LEU A 1 134 ? 7.310 8.790 -17.547 1.00 94.31 134 LEU A C 1
ATOM 1033 O O . LEU A 1 134 ? 8.178 8.586 -18.390 1.00 94.31 134 LEU A O 1
ATOM 1037 N N . THR A 1 135 ? 6.513 7.818 -17.104 1.00 94.62 135 THR A N 1
ATOM 1038 C CA . THR A 1 135 ? 6.569 6.430 -17.577 1.00 94.62 135 THR A CA 1
ATOM 1039 C C . THR A 1 135 ? 6.311 6.345 -19.078 1.00 94.62 135 THR A C 1
ATOM 1041 O O . THR A 1 135 ? 7.048 5.648 -19.775 1.00 94.62 135 THR A O 1
ATOM 1044 N N . VAL A 1 136 ? 5.338 7.099 -19.598 1.00 95.44 136 VAL A N 1
ATOM 1045 C CA . VAL A 1 136 ? 5.082 7.179 -21.047 1.00 95.44 136 VAL A CA 1
ATOM 1046 C C . VAL A 1 136 ? 6.296 7.745 -21.792 1.00 95.44 136 VAL A C 1
ATOM 1048 O O . VAL A 1 136 ? 6.738 7.157 -22.777 1.00 95.44 136 VAL A O 1
ATOM 1051 N N . VAL A 1 137 ? 6.885 8.841 -21.302 1.00 96.50 137 VAL A N 1
ATOM 1052 C CA . VAL A 1 137 ? 8.084 9.444 -21.919 1.00 96.50 137 VAL A CA 1
ATOM 1053 C C . VAL A 1 137 ? 9.288 8.499 -21.866 1.00 96.50 137 VAL A C 1
ATOM 1055 O O . VAL A 1 137 ? 10.049 8.412 -22.828 1.00 96.50 137 VAL A O 1
ATOM 1058 N N . LEU A 1 138 ? 9.470 7.766 -20.767 1.00 95.88 138 LEU A N 1
ATOM 1059 C CA . LEU A 1 138 ? 10.541 6.778 -20.631 1.00 95.88 138 LEU A CA 1
ATOM 1060 C C . LEU A 1 138 ? 10.367 5.616 -21.612 1.00 95.88 138 LEU A C 1
ATOM 1062 O O . LEU A 1 138 ? 11.353 5.164 -22.195 1.00 95.88 138 LEU A O 1
ATOM 1066 N N . LEU A 1 139 ? 9.132 5.157 -21.822 1.00 97.06 139 LEU A N 1
ATOM 1067 C CA . LEU A 1 139 ? 8.833 4.107 -22.791 1.00 97.06 139 LEU A CA 1
ATOM 1068 C C . LEU A 1 139 ? 9.110 4.569 -24.229 1.00 97.06 139 LEU A C 1
ATOM 1070 O O . LEU A 1 139 ? 9.725 3.827 -24.998 1.00 97.06 139 LEU A O 1
ATOM 1074 N N . ASP A 1 140 ? 8.720 5.798 -24.577 1.00 96.88 140 ASP A N 1
ATOM 1075 C CA . ASP A 1 140 ? 9.017 6.383 -25.890 1.00 96.88 140 ASP A CA 1
ATOM 1076 C C . ASP A 1 140 ? 10.529 6.545 -26.098 1.00 96.88 140 ASP A C 1
ATOM 1078 O O . ASP A 1 140 ? 11.082 6.077 -27.092 1.00 96.88 140 ASP A O 1
ATOM 1082 N N . SER A 1 141 ? 11.231 7.114 -25.114 1.00 94.94 141 SER A N 1
ATOM 1083 C CA . SER A 1 141 ? 12.690 7.263 -25.144 1.00 94.94 141 SER A CA 1
ATOM 1084 C C . SER A 1 141 ? 13.403 5.921 -25.333 1.00 94.94 141 SER A C 1
ATOM 1086 O O . SER A 1 141 ? 14.307 5.810 -26.164 1.00 94.94 141 SER A O 1
ATOM 1088 N N . LYS A 1 142 ? 12.954 4.874 -24.629 1.00 97.00 142 LYS A N 1
ATOM 1089 C CA . LYS A 1 142 ? 13.481 3.516 -24.788 1.00 97.00 142 LYS A CA 1
ATOM 1090 C C . LYS A 1 142 ? 13.233 2.974 -26.195 1.00 97.00 142 LYS A C 1
ATOM 1092 O O . LYS A 1 142 ? 14.171 2.519 -26.835 1.00 97.00 142 LYS A O 1
ATOM 1097 N N . THR A 1 143 ? 12.009 3.093 -26.702 1.00 96.75 143 THR A N 1
ATOM 1098 C CA . THR A 1 143 ? 11.656 2.637 -28.057 1.00 96.75 143 THR A CA 1
ATOM 1099 C C . THR A 1 143 ? 12.500 3.349 -29.119 1.00 96.75 143 THR A C 1
ATOM 1101 O O . THR A 1 143 ? 12.990 2.729 -30.064 1.00 96.75 143 THR A O 1
ATOM 1104 N N . ARG A 1 144 ? 12.740 4.654 -28.940 1.00 96.00 144 ARG A N 1
ATOM 1105 C CA . ARG A 1 144 ? 13.631 5.437 -29.806 1.00 96.00 144 ARG A CA 1
ATOM 1106 C C . ARG A 1 144 ? 15.080 4.960 -29.720 1.00 96.00 144 ARG A C 1
ATOM 1108 O O . ARG A 1 144 ? 15.738 4.881 -30.755 1.00 96.00 144 ARG A O 1
ATOM 1115 N N . ALA A 1 145 ? 15.579 4.661 -28.522 1.00 96.50 145 ALA A N 1
ATOM 1116 C CA . ALA A 1 145 ? 16.928 4.135 -28.327 1.00 96.50 145 ALA A CA 1
ATOM 1117 C C . ALA A 1 145 ? 17.099 2.760 -28.992 1.00 96.50 145 ALA A C 1
ATOM 1119 O O . ALA A 1 145 ? 18.071 2.557 -29.721 1.00 96.50 145 ALA A O 1
ATOM 1120 N N . ASP A 1 146 ? 16.121 1.869 -28.829 1.00 97.19 146 ASP A N 1
ATOM 1121 C CA . ASP A 1 146 ? 16.117 0.538 -29.439 1.00 97.19 146 ASP A CA 1
ATOM 1122 C C . ASP A 1 146 ? 16.114 0.640 -30.977 1.00 97.19 146 ASP A C 1
ATOM 1124 O O . ASP A 1 146 ? 16.960 0.037 -31.637 1.00 97.19 146 ASP A O 1
ATOM 1128 N N . GLY A 1 147 ? 15.275 1.505 -31.561 1.00 97.06 147 GLY A N 1
ATOM 1129 C CA . GLY A 1 147 ? 15.256 1.733 -33.014 1.00 97.06 147 GLY A CA 1
ATOM 1130 C C . GLY A 1 147 ? 16.510 2.431 -33.567 1.00 97.06 147 GLY A C 1
ATOM 1131 O O . GLY A 1 147 ? 16.850 2.290 -34.743 1.00 97.06 147 GLY A O 1
ATOM 1132 N N . VAL A 1 148 ? 17.236 3.208 -32.756 1.00 96.88 148 VAL A N 1
ATOM 1133 C CA . VAL A 1 148 ? 18.572 3.709 -33.136 1.00 96.88 148 VAL A CA 1
ATOM 1134 C C . VAL A 1 148 ? 19.583 2.566 -33.116 1.00 96.88 148 VAL A C 1
ATOM 1136 O O . VAL A 1 148 ? 20.350 2.436 -34.069 1.00 96.88 148 VAL A O 1
ATOM 1139 N N . SER A 1 149 ? 19.563 1.741 -32.070 1.00 97.06 149 SER A N 1
ATOM 1140 C CA . SER A 1 149 ? 20.454 0.590 -31.916 1.00 97.06 149 SER A CA 1
ATOM 1141 C C . SER A 1 149 ? 20.311 -0.392 -33.081 1.00 97.06 149 SER A C 1
ATOM 1143 O O . SER A 1 149 ? 21.308 -0.766 -33.693 1.00 97.06 149 SER A O 1
ATOM 1145 N N . GLU A 1 150 ? 19.076 -0.716 -33.473 1.00 97.69 150 GLU A N 1
ATOM 1146 C CA . GLU A 1 150 ? 18.790 -1.595 -34.612 1.00 97.69 150 GLU A CA 1
ATOM 1147 C C . GLU A 1 150 ? 19.348 -1.035 -35.927 1.00 97.69 150 GLU A C 1
ATOM 1149 O O . GLU A 1 150 ? 20.012 -1.747 -36.679 1.00 97.69 150 GLU A O 1
ATOM 1154 N N . ARG A 1 151 ? 19.168 0.267 -36.188 1.00 97.12 151 ARG A N 1
ATOM 1155 C CA . ARG A 1 151 ? 19.735 0.910 -37.387 1.00 97.12 151 ARG A CA 1
ATOM 1156 C C . ARG A 1 151 ? 21.259 0.894 -37.388 1.00 97.12 151 ARG A C 1
ATOM 1158 O O . ARG A 1 151 ? 21.857 0.678 -38.438 1.00 97.12 151 ARG A O 1
ATOM 1165 N N . VAL A 1 152 ? 21.888 1.137 -36.239 1.00 97.31 152 VAL A N 1
ATOM 1166 C CA . VAL A 1 152 ? 23.351 1.076 -36.110 1.00 97.31 152 VAL A CA 1
ATOM 1167 C C . VAL A 1 152 ? 23.843 -0.351 -36.334 1.00 97.31 152 VAL A C 1
ATOM 1169 O O . VAL A 1 152 ? 24.793 -0.542 -37.088 1.00 97.31 152 VAL A O 1
ATOM 1172 N N . MET A 1 153 ? 23.173 -1.346 -35.755 1.00 97.12 153 MET A N 1
ATOM 1173 C CA . MET A 1 153 ? 23.504 -2.754 -35.963 1.00 97.12 153 MET A CA 1
ATOM 1174 C C . MET A 1 153 ? 23.375 -3.143 -37.441 1.00 97.12 153 MET A C 1
ATOM 1176 O O . MET A 1 153 ? 24.317 -3.687 -38.012 1.00 97.12 153 MET A O 1
ATOM 1180 N N . GLY A 1 154 ? 22.281 -2.756 -38.102 1.00 97.38 154 GLY A N 1
ATOM 1181 C CA . GLY A 1 154 ? 22.091 -3.001 -39.533 1.00 97.38 154 GLY A CA 1
ATOM 1182 C C . GLY A 1 154 ? 23.133 -2.302 -40.416 1.00 97.38 154 GLY A C 1
ATOM 1183 O O . GLY A 1 154 ? 23.545 -2.847 -41.439 1.00 97.38 154 GLY A O 1
ATOM 1184 N N . LEU A 1 155 ? 23.610 -1.114 -40.028 1.00 97.31 155 LEU A N 1
ATOM 1185 C CA . LEU A 1 155 ? 24.722 -0.443 -40.714 1.00 97.31 155 LEU A CA 1
ATOM 1186 C C . LEU A 1 155 ? 26.053 -1.174 -40.503 1.00 97.31 155 LEU A C 1
ATOM 1188 O O . LEU A 1 155 ? 26.833 -1.284 -41.446 1.00 97.31 155 LEU A O 1
ATOM 1192 N N . ILE A 1 156 ? 26.312 -1.685 -39.298 1.00 97.25 156 ILE A N 1
ATOM 1193 C CA . ILE A 1 156 ? 27.507 -2.489 -39.003 1.00 97.25 156 ILE A CA 1
ATOM 1194 C C . ILE A 1 156 ? 27.488 -3.784 -39.819 1.00 97.25 156 ILE A C 1
ATOM 1196 O O . ILE A 1 156 ? 28.508 -4.160 -40.390 1.00 97.25 156 ILE A O 1
ATOM 1200 N N . GLU A 1 157 ? 26.338 -4.443 -39.934 1.00 97.31 157 GLU A N 1
ATOM 1201 C CA . GLU A 1 157 ? 26.175 -5.636 -40.770 1.00 97.31 157 GLU A CA 1
ATOM 1202 C C . GLU A 1 157 ? 26.434 -5.336 -42.249 1.00 97.31 157 GLU A C 1
ATOM 1204 O O . GLU A 1 157 ? 27.199 -6.054 -42.897 1.00 97.31 157 GLU A O 1
ATOM 1209 N N . GLN A 1 158 ? 25.877 -4.240 -42.774 1.00 96.50 158 GLN A N 1
ATOM 1210 C CA . GLN A 1 158 ? 26.143 -3.793 -44.145 1.00 96.50 158 GLN A CA 1
ATOM 1211 C C . GLN A 1 158 ? 27.620 -3.463 -44.364 1.00 96.50 158 GLN A C 1
ATOM 1213 O O . GLN A 1 158 ? 28.201 -3.866 -45.370 1.00 96.50 158 GLN A O 1
ATOM 1218 N N . TYR A 1 159 ? 28.245 -2.759 -43.422 1.00 97.56 159 TYR A N 1
ATOM 1219 C CA . TYR A 1 159 ? 29.669 -2.455 -43.480 1.00 97.56 159 TYR A CA 1
ATOM 1220 C C . TYR A 1 159 ? 30.508 -3.736 -43.493 1.00 97.56 159 TYR A C 1
ATOM 1222 O O . TYR A 1 159 ? 31.365 -3.899 -44.359 1.00 97.56 159 TYR A O 1
ATOM 1230 N N . ASN A 1 160 ? 30.217 -4.681 -42.597 1.00 96.81 160 ASN A N 1
ATOM 1231 C CA . ASN A 1 160 ? 30.898 -5.972 -42.551 1.00 96.81 160 ASN A CA 1
ATOM 1232 C C . ASN A 1 160 ? 30.733 -6.743 -43.868 1.00 96.81 160 ASN A C 1
ATOM 1234 O O . ASN A 1 160 ? 31.709 -7.298 -44.370 1.00 96.81 160 ASN A O 1
ATOM 1238 N N . ALA A 1 161 ? 29.541 -6.721 -44.469 1.00 97.00 161 ALA A N 1
ATOM 1239 C CA . ALA A 1 161 ? 29.299 -7.331 -45.773 1.00 97.00 161 ALA A CA 1
ATOM 1240 C C . ALA A 1 161 ? 30.110 -6.652 -46.891 1.00 97.00 161 ALA A C 1
ATOM 1242 O O . ALA A 1 161 ? 30.686 -7.335 -47.740 1.00 97.00 161 ALA A O 1
ATOM 1243 N N . ILE A 1 162 ? 30.197 -5.319 -46.901 1.00 97.25 162 ILE A N 1
ATOM 1244 C CA . ILE A 1 162 ? 31.009 -4.579 -47.879 1.00 97.25 162 ILE A CA 1
ATOM 1245 C C . ILE A 1 162 ? 32.490 -4.924 -47.714 1.00 97.25 162 ILE A C 1
ATOM 1247 O O . ILE A 1 162 ? 33.152 -5.206 -48.709 1.00 97.25 162 ILE A O 1
ATOM 1251 N N . ILE A 1 163 ? 33.007 -4.954 -46.483 1.00 96.56 163 ILE A N 1
ATOM 1252 C CA . ILE A 1 163 ? 34.407 -5.302 -46.214 1.00 96.56 163 ILE A CA 1
ATOM 1253 C C . ILE A 1 163 ? 34.714 -6.732 -46.656 1.00 96.56 163 ILE A C 1
ATOM 1255 O O . ILE A 1 163 ? 35.709 -6.937 -47.343 1.00 96.56 163 ILE A O 1
ATOM 1259 N N . GLN A 1 164 ? 33.851 -7.702 -46.344 1.00 96.44 164 GLN A N 1
ATOM 1260 C CA . GLN A 1 164 ? 34.019 -9.083 -46.808 1.00 96.44 164 GLN A CA 1
ATOM 1261 C C . GLN A 1 164 ? 34.062 -9.166 -48.338 1.00 96.44 164 GLN A C 1
ATOM 1263 O O . GLN A 1 164 ? 34.957 -9.801 -48.894 1.00 96.44 164 GLN A O 1
ATOM 1268 N N . ASN A 1 165 ? 33.143 -8.483 -49.026 1.00 97.06 165 ASN A N 1
ATOM 1269 C CA . ASN A 1 165 ? 33.146 -8.436 -50.486 1.00 97.06 165 ASN A CA 1
ATOM 1270 C C . ASN A 1 165 ? 34.414 -7.773 -51.032 1.00 97.06 165 ASN A C 1
ATOM 1272 O O . ASN A 1 165 ? 35.020 -8.306 -51.958 1.00 97.06 165 ASN A O 1
ATOM 1276 N N . LEU A 1 166 ? 34.855 -6.657 -50.445 1.00 96.75 166 LEU A N 1
ATOM 1277 C CA . LEU A 1 166 ? 36.103 -6.006 -50.836 1.00 96.75 166 LEU A CA 1
ATOM 1278 C C . LEU A 1 166 ? 37.294 -6.952 -50.663 1.00 96.75 166 LEU A C 1
ATOM 1280 O O . LEU A 1 166 ? 38.075 -7.105 -51.599 1.00 96.75 166 LEU A O 1
ATOM 1284 N N . THR A 1 167 ? 37.403 -7.645 -49.528 1.00 96.69 167 THR A N 1
ATOM 1285 C CA . THR A 1 167 ? 38.452 -8.647 -49.292 1.00 96.69 167 THR A CA 1
ATOM 1286 C C . THR A 1 167 ? 38.445 -9.739 -50.363 1.00 96.69 167 THR A C 1
ATOM 1288 O O . THR A 1 167 ? 39.494 -10.009 -50.943 1.00 96.69 167 THR A O 1
ATOM 1291 N N . LEU A 1 168 ? 37.277 -10.298 -50.701 1.00 95.62 168 LEU A N 1
ATOM 1292 C CA . LEU A 1 168 ? 37.155 -11.297 -51.771 1.00 95.62 168 LEU A CA 1
ATOM 1293 C C . LEU A 1 168 ? 37.544 -10.731 -53.144 1.00 95.62 168 LEU A C 1
ATOM 1295 O O . LEU A 1 168 ? 38.196 -11.413 -53.932 1.00 95.62 168 LEU A O 1
ATOM 1299 N N . THR A 1 169 ? 37.176 -9.481 -53.449 1.00 95.69 169 THR A N 1
ATOM 1300 C CA . THR A 1 169 ? 37.574 -8.841 -54.715 1.00 95.69 169 THR A CA 1
ATOM 1301 C C . THR A 1 169 ? 39.074 -8.575 -54.786 1.00 95.69 169 THR A C 1
ATOM 1303 O O . THR A 1 169 ? 39.663 -8.761 -55.849 1.00 95.69 169 THR A O 1
ATOM 1306 N N . PHE A 1 170 ? 39.710 -8.207 -53.670 1.00 96.88 170 PHE A N 1
ATOM 1307 C CA . PHE A 1 170 ? 41.159 -8.033 -53.606 1.00 96.88 170 PHE A CA 1
ATOM 1308 C C . PHE A 1 170 ? 41.888 -9.360 -53.778 1.00 96.88 170 PHE A C 1
ATOM 1310 O O . PHE A 1 170 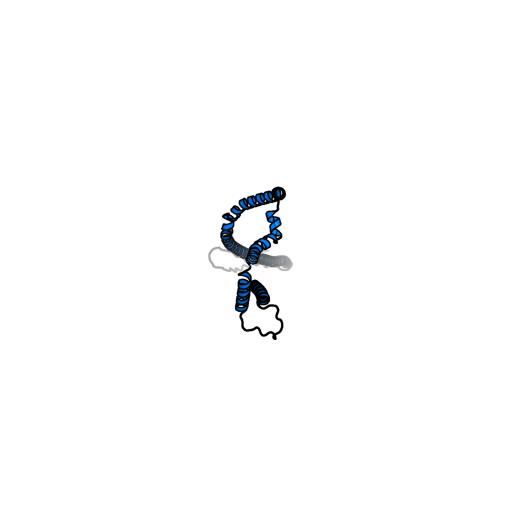? 42.819 -9.428 -54.573 1.00 96.88 170 PHE A O 1
ATOM 1317 N N . GLU A 1 171 ? 41.427 -10.424 -53.121 1.00 95.81 171 GLU A N 1
ATOM 1318 C CA . GLU A 1 171 ? 41.958 -11.773 -53.334 1.00 95.81 171 GLU A CA 1
ATOM 1319 C C . GLU A 1 171 ? 41.775 -12.218 -54.795 1.00 95.81 171 GLU A C 1
ATOM 1321 O O . GLU A 1 171 ? 42.678 -12.794 -55.405 1.00 95.81 171 GLU A O 1
ATOM 1326 N N . HIS A 1 172 ? 40.624 -11.924 -55.405 1.00 95.62 172 HIS A N 1
ATOM 1327 C CA . HIS A 1 172 ? 40.386 -12.219 -56.815 1.00 95.62 172 HIS A CA 1
ATOM 1328 C C . HIS A 1 172 ? 41.359 -11.468 -57.735 1.00 95.62 172 HIS A C 1
ATOM 1330 O O . HIS A 1 172 ? 41.930 -12.071 -58.647 1.00 95.62 172 HIS A O 1
ATOM 1336 N N . TRP A 1 173 ? 41.566 -10.170 -57.503 1.00 96.19 173 TRP A N 1
ATOM 1337 C CA . TRP A 1 173 ? 42.515 -9.369 -58.276 1.00 96.19 173 TRP A CA 1
ATOM 1338 C C . TRP A 1 173 ? 43.955 -9.833 -58.092 1.00 96.19 173 TRP A C 1
ATOM 1340 O O . TRP A 1 173 ? 44.673 -9.919 -59.087 1.00 96.19 173 TRP A O 1
ATOM 1350 N N . ASP A 1 174 ? 44.351 -10.193 -56.873 1.00 96.06 174 ASP A N 1
ATOM 1351 C CA . ASP A 1 174 ? 45.679 -10.735 -56.587 1.00 96.06 174 ASP A CA 1
ATOM 1352 C C . ASP A 1 174 ? 45.911 -12.037 -57.366 1.00 96.06 174 ASP A C 1
ATOM 1354 O O . ASP A 1 174 ? 46.867 -12.155 -58.129 1.00 96.06 174 ASP A O 1
ATOM 1358 N N . ASN A 1 175 ? 44.940 -12.955 -57.341 1.00 94.12 175 ASN A N 1
ATOM 1359 C CA . ASN A 1 175 ? 44.985 -14.187 -58.133 1.00 94.12 175 ASN A CA 1
ATOM 1360 C C . ASN A 1 175 ? 45.102 -13.932 -59.647 1.00 94.12 175 ASN A C 1
ATOM 1362 O O . ASN A 1 175 ? 45.829 -14.643 -60.350 1.00 94.12 175 ASN A O 1
ATOM 1366 N N . VAL A 1 176 ? 44.370 -12.950 -60.184 1.00 94.75 176 VAL A N 1
ATOM 1367 C CA . VAL A 1 176 ? 44.454 -12.579 -61.608 1.00 94.75 176 VAL A CA 1
ATOM 1368 C C . VAL A 1 176 ? 45.827 -11.989 -61.934 1.00 94.75 176 VAL A C 1
ATOM 1370 O O . VAL A 1 176 ? 46.413 -12.354 -62.958 1.00 94.75 176 VAL A O 1
ATOM 1373 N N . LEU A 1 177 ? 46.361 -11.131 -61.063 1.00 94.12 177 LEU A N 1
ATOM 1374 C CA . LEU A 1 177 ? 47.679 -10.527 -61.227 1.00 94.12 177 LEU A CA 1
ATOM 1375 C C . LEU A 1 177 ? 48.784 -11.588 -61.176 1.00 94.12 177 LEU A C 1
ATOM 1377 O O . LEU A 1 177 ? 49.577 -11.662 -62.113 1.00 94.12 177 LEU A O 1
ATOM 1381 N N . THR A 1 178 ? 48.774 -12.480 -60.182 1.00 93.44 178 THR A N 1
ATOM 1382 C CA . THR A 1 178 ? 49.740 -13.585 -60.072 1.00 93.44 178 THR A CA 1
ATOM 1383 C C . THR A 1 178 ? 49.702 -14.490 -61.306 1.00 93.44 178 THR A C 1
ATOM 1385 O O . THR A 1 178 ? 50.746 -14.856 -61.848 1.00 93.44 178 THR A O 1
ATOM 1388 N N . ARG A 1 179 ? 48.513 -14.829 -61.828 1.00 89.25 179 ARG A N 1
ATOM 1389 C CA . ARG A 1 179 ? 48.394 -15.608 -63.079 1.00 89.25 179 ARG A CA 1
ATOM 1390 C C . ARG A 1 179 ? 49.006 -14.871 -64.272 1.00 89.25 179 ARG A C 1
ATOM 1392 O O . ARG A 1 179 ? 49.711 -15.484 -65.078 1.00 89.25 179 ARG A O 1
ATOM 1399 N N . ALA A 1 180 ? 48.758 -13.567 -64.389 1.00 87.94 180 ALA A N 1
ATOM 1400 C CA . ALA A 1 180 ? 49.352 -12.745 -65.437 1.00 87.94 180 ALA A CA 1
ATOM 1401 C C . ALA A 1 180 ? 50.885 -12.676 -65.299 1.00 87.94 180 ALA A C 1
ATOM 1403 O O . ALA A 1 180 ? 51.593 -12.790 -66.302 1.00 87.94 180 ALA A O 1
ATOM 1404 N N . GLU A 1 181 ? 51.413 -12.566 -64.082 1.00 88.38 181 GLU A N 1
ATOM 1405 C CA . GLU A 1 181 ? 52.853 -12.577 -63.806 1.00 88.38 181 GLU A CA 1
ATOM 1406 C C . GLU A 1 181 ? 53.508 -13.910 -64.179 1.00 88.38 181 GLU A C 1
ATOM 1408 O O . GLU A 1 181 ? 54.490 -13.905 -64.923 1.00 88.38 181 GLU A O 1
ATOM 1413 N N . LEU A 1 182 ? 52.922 -15.045 -63.784 1.00 86.81 182 LEU A N 1
ATOM 1414 C CA . LEU A 1 182 ? 53.401 -16.385 -64.157 1.00 86.81 182 LEU A CA 1
ATOM 1415 C C . LEU A 1 182 ? 53.411 -16.594 -65.681 1.00 86.81 182 LEU A C 1
ATOM 1417 O O . LEU A 1 182 ? 54.365 -17.144 -66.243 1.00 86.81 182 LEU A O 1
ATOM 1421 N N . SER A 1 183 ? 52.381 -16.108 -66.382 1.00 81.50 183 SER A N 1
ATOM 1422 C CA . SER A 1 183 ? 52.328 -16.167 -67.851 1.00 81.50 183 SER A CA 1
ATOM 1423 C C . SER A 1 183 ? 53.407 -15.301 -68.521 1.00 81.50 183 SER A C 1
ATOM 1425 O O . SER A 1 183 ? 53.947 -15.658 -69.567 1.00 81.50 183 SER A O 1
ATOM 1427 N N . ARG A 1 184 ? 53.778 -14.171 -67.904 1.00 74.75 184 ARG A N 1
ATOM 1428 C CA . ARG A 1 184 ? 54.868 -13.308 -68.382 1.00 74.75 184 ARG A CA 1
ATOM 1429 C C . ARG A 1 184 ? 56.240 -13.884 -68.053 1.00 74.75 184 ARG A C 1
ATOM 1431 O O . ARG A 1 184 ? 57.155 -13.727 -68.854 1.00 74.75 184 ARG A O 1
ATOM 1438 N N . GLN A 1 185 ? 56.396 -14.528 -66.902 1.00 66.69 185 GLN A N 1
ATOM 1439 C CA . GLN A 1 185 ? 57.655 -15.140 -66.488 1.00 66.69 185 GLN A CA 1
ATOM 1440 C C . GLN A 1 185 ? 57.997 -16.350 -67.363 1.00 66.69 185 GLN A C 1
ATOM 1442 O O . GLN A 1 185 ? 59.099 -16.404 -67.901 1.00 66.69 185 GLN A O 1
ATOM 1447 N N . SER A 1 186 ? 57.026 -17.232 -67.615 1.00 61.38 186 SER A N 1
ATOM 1448 C CA . SER A 1 186 ? 57.185 -18.337 -68.572 1.00 61.38 186 SER A CA 1
ATOM 1449 C C . SER A 1 186 ? 57.449 -17.840 -69.995 1.00 61.38 186 SER A C 1
ATOM 1451 O O . SER A 1 186 ? 58.308 -18.386 -70.676 1.00 61.38 186 SER A O 1
ATOM 1453 N N . LYS A 1 187 ? 56.794 -16.758 -70.443 1.00 59.84 187 LYS A N 1
ATOM 1454 C CA . LYS A 1 187 ? 57.093 -16.161 -71.753 1.00 59.84 187 LYS A CA 1
ATOM 1455 C C . LYS A 1 187 ? 58.516 -15.606 -71.841 1.00 59.84 187 LYS A C 1
ATOM 1457 O O . LYS A 1 187 ? 59.171 -15.833 -72.846 1.00 59.84 187 LYS A O 1
ATOM 1462 N N . LYS A 1 188 ? 59.018 -14.934 -70.798 1.00 62.97 188 LYS A N 1
ATOM 1463 C CA . LYS A 1 188 ? 60.422 -14.488 -70.751 1.00 62.97 188 LYS A CA 1
ATOM 1464 C C . LYS A 1 188 ? 61.375 -15.678 -70.826 1.00 62.97 188 LYS A C 1
ATOM 1466 O O . LYS A 1 188 ? 62.320 -15.640 -71.597 1.00 62.97 188 LYS A O 1
ATOM 1471 N N . GLU A 1 189 ? 61.114 -16.739 -70.068 1.00 59.19 189 GLU A N 1
ATOM 1472 C CA . GLU A 1 189 ? 61.936 -17.955 -70.063 1.00 59.19 189 GLU A CA 1
ATOM 1473 C C . GLU A 1 189 ? 61.930 -18.671 -71.428 1.00 59.19 189 GLU A C 1
ATOM 1475 O O . GLU A 1 189 ? 62.979 -19.091 -71.914 1.00 59.19 189 GLU A O 1
ATOM 1480 N N . ILE A 1 190 ? 60.778 -18.706 -72.107 1.00 60.84 190 ILE A N 1
ATOM 1481 C CA . ILE A 1 190 ? 60.648 -19.196 -73.487 1.00 60.84 190 ILE A CA 1
ATOM 1482 C C . ILE A 1 190 ? 61.373 -18.273 -74.475 1.00 60.84 190 ILE A C 1
ATOM 1484 O O . ILE A 1 190 ? 62.050 -18.780 -75.362 1.00 60.84 190 ILE A O 1
ATOM 1488 N N . ASP A 1 191 ? 61.285 -16.949 -74.328 1.00 58.84 191 ASP A N 1
ATOM 1489 C CA . ASP A 1 191 ? 61.996 -15.990 -75.183 1.00 58.84 191 ASP A CA 1
ATOM 1490 C C . ASP A 1 191 ? 63.525 -16.117 -75.013 1.00 58.84 191 ASP A C 1
ATOM 1492 O O . ASP A 1 191 ? 64.252 -16.055 -76.005 1.00 58.84 191 ASP A O 1
ATOM 1496 N N . TYR A 1 192 ? 64.030 -16.377 -73.799 1.00 62.47 192 TYR A N 1
ATOM 1497 C CA . TYR A 1 192 ? 65.454 -16.662 -73.560 1.00 62.47 192 TYR A CA 1
ATOM 1498 C C . TYR A 1 192 ? 65.897 -17.998 -74.180 1.00 62.47 192 TYR A C 1
ATOM 1500 O O . TYR A 1 192 ? 66.967 -18.063 -74.785 1.00 62.47 192 TYR A O 1
ATOM 1508 N N . LEU A 1 193 ? 65.075 -19.050 -74.095 1.00 58.34 193 LEU A N 1
ATOM 1509 C CA . LEU A 1 193 ? 65.362 -20.345 -74.729 1.00 58.34 193 LEU A CA 1
ATOM 1510 C C . LEU A 1 193 ? 65.249 -20.285 -76.263 1.00 58.34 193 LEU A C 1
ATOM 1512 O O . LEU A 1 193 ? 66.057 -20.890 -76.966 1.00 58.34 193 LEU A O 1
ATOM 1516 N N . MET A 1 194 ? 64.297 -19.518 -76.798 1.00 55.59 194 MET A N 1
ATOM 1517 C CA . MET A 1 194 ? 64.167 -19.240 -78.232 1.00 55.59 194 MET A CA 1
ATOM 1518 C C . MET A 1 194 ? 65.350 -18.418 -78.747 1.00 55.59 194 MET A C 1
ATOM 1520 O O . MET A 1 194 ? 65.857 -18.715 -79.825 1.00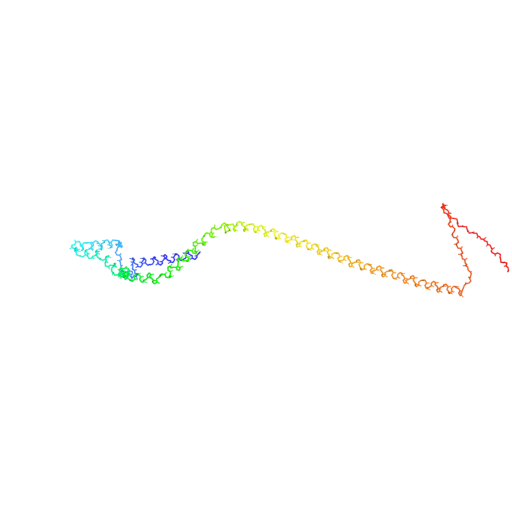 55.59 194 MET A O 1
ATOM 1524 N N . ALA A 1 195 ? 65.834 -17.432 -77.985 1.00 58.72 195 ALA A N 1
ATOM 1525 C CA . ALA A 1 195 ? 67.035 -16.679 -78.338 1.00 58.72 195 ALA A CA 1
ATOM 1526 C C . ALA A 1 195 ? 68.278 -17.584 -78.419 1.00 58.72 195 ALA A C 1
ATOM 1528 O O . ALA A 1 195 ? 69.069 -17.431 -79.348 1.00 58.72 195 ALA A O 1
ATOM 1529 N N . ASP A 1 196 ? 68.421 -18.561 -77.519 1.00 49.75 196 ASP A N 1
ATOM 1530 C CA . ASP A 1 196 ? 69.550 -19.505 -77.527 1.00 49.75 196 ASP A CA 1
ATOM 1531 C C . ASP A 1 196 ? 69.455 -20.535 -78.681 1.00 49.75 196 ASP A C 1
ATOM 1533 O O . ASP A 1 196 ? 70.454 -20.867 -79.325 1.00 49.75 196 ASP A O 1
ATOM 1537 N N . VAL A 1 197 ? 68.241 -20.980 -79.039 1.00 52.94 197 VAL A N 1
ATOM 1538 C CA . VAL A 1 197 ? 68.002 -21.842 -80.219 1.00 52.94 197 VAL A CA 1
ATOM 1539 C C . VAL A 1 197 ? 68.228 -21.084 -81.533 1.00 52.94 197 VAL A C 1
ATOM 1541 O O . VAL A 1 197 ? 68.851 -21.624 -82.452 1.00 52.94 197 VAL A O 1
ATOM 1544 N N . VAL A 1 198 ? 67.788 -19.825 -81.624 1.00 54.09 198 VAL A N 1
ATOM 1545 C CA . VAL A 1 198 ? 68.030 -18.956 -82.790 1.00 54.09 198 VAL A CA 1
ATOM 1546 C C . VAL A 1 198 ? 69.527 -18.670 -82.952 1.00 54.09 198 VAL A C 1
ATOM 1548 O O . VAL A 1 198 ? 70.032 -18.737 -84.073 1.00 54.09 198 VAL A O 1
ATOM 1551 N N . TYR A 1 199 ? 70.269 -18.470 -81.856 1.00 50.94 199 TYR A N 1
ATOM 1552 C CA . TYR A 1 199 ? 71.730 -18.326 -81.900 1.00 50.94 199 TYR A CA 1
ATOM 1553 C C . TYR A 1 199 ? 72.461 -19.598 -82.361 1.00 50.94 199 TYR A C 1
ATOM 1555 O O . TYR A 1 199 ? 73.531 -19.501 -82.963 1.00 50.94 199 TYR A O 1
ATOM 1563 N N . ARG A 1 200 ? 71.901 -20.794 -82.126 1.00 46.81 200 ARG A N 1
ATOM 1564 C CA . ARG A 1 200 ? 72.512 -22.067 -82.555 1.00 46.81 200 ARG A CA 1
ATOM 1565 C C . ARG A 1 200 ? 72.168 -22.512 -83.979 1.00 46.81 200 ARG A C 1
ATOM 1567 O O . ARG A 1 200 ? 72.866 -23.397 -84.479 1.00 46.81 200 ARG A O 1
ATOM 1574 N N . HIS A 1 201 ? 71.130 -21.979 -84.633 1.00 47.16 201 HIS A N 1
ATOM 1575 C CA . HIS A 1 201 ? 70.619 -22.575 -85.882 1.00 47.16 201 HIS A CA 1
ATOM 1576 C C . HIS A 1 201 ? 70.169 -21.625 -87.005 1.00 47.16 201 HIS A C 1
ATOM 1578 O O . HIS A 1 201 ? 69.476 -22.069 -87.919 1.00 47.16 201 HIS A O 1
ATOM 1584 N N . GLY A 1 202 ? 70.583 -20.356 -87.034 1.00 40.34 202 GLY A N 1
ATOM 1585 C CA . GLY A 1 202 ? 70.170 -19.486 -88.140 1.00 40.34 202 GLY A CA 1
ATOM 1586 C C . GLY A 1 202 ? 71.061 -18.282 -88.371 1.00 40.34 202 GLY A C 1
ATOM 1587 O O . GLY A 1 202 ? 71.197 -17.415 -87.519 1.00 40.34 202 GLY A O 1
ATOM 1588 N N . ALA A 1 203 ? 71.632 -18.224 -89.568 1.00 42.72 203 ALA A N 1
ATOM 1589 C CA . ALA A 1 203 ? 72.349 -17.085 -90.100 1.00 42.72 203 ALA A CA 1
ATOM 1590 C C . ALA A 1 203 ? 71.490 -15.804 -90.125 1.00 42.72 203 ALA A C 1
ATOM 1592 O O . ALA A 1 203 ? 70.321 -15.827 -90.496 1.00 42.72 203 ALA A O 1
ATOM 1593 N N . ILE A 1 204 ? 72.138 -14.696 -89.755 1.00 47.56 204 ILE A N 1
ATOM 1594 C CA . ILE A 1 204 ? 72.101 -13.364 -90.378 1.00 47.56 204 ILE A CA 1
ATOM 1595 C C . ILE A 1 204 ? 70.788 -13.002 -91.093 1.00 47.56 204 ILE A C 1
ATOM 1597 O O . ILE A 1 204 ? 70.615 -13.326 -92.261 1.00 47.56 204 ILE A O 1
ATOM 1601 N N . CYS A 1 205 ? 69.959 -12.196 -90.426 1.00 37.22 205 CYS A N 1
ATOM 1602 C CA . CYS A 1 205 ? 69.230 -11.070 -91.023 1.00 37.22 205 CYS A CA 1
ATOM 1603 C C . CYS A 1 205 ? 68.779 -10.129 -89.893 1.00 37.22 205 CYS A C 1
ATOM 1605 O O . CYS A 1 205 ? 67.739 -10.326 -89.271 1.00 37.22 205 CYS A O 1
ATOM 1607 N N . PHE A 1 206 ? 69.590 -9.109 -89.603 1.00 38.56 206 PHE A N 1
ATOM 1608 C CA . PHE A 1 206 ? 69.231 -8.031 -88.683 1.00 38.56 206 PHE A CA 1
ATOM 1609 C C . PHE A 1 206 ? 68.395 -7.004 -89.459 1.00 38.56 206 PHE A C 1
ATOM 1611 O O . PHE A 1 206 ? 68.914 -6.336 -90.351 1.00 38.56 206 PHE A O 1
ATOM 1618 N N . PHE A 1 207 ? 67.102 -6.882 -89.153 1.00 35.62 207 PHE A N 1
ATOM 1619 C CA . PHE A 1 207 ? 66.270 -5.791 -89.667 1.00 35.62 207 PHE A CA 1
ATOM 1620 C C . PHE A 1 207 ? 66.331 -4.641 -88.656 1.00 35.62 207 PHE A C 1
ATOM 1622 O O . PHE A 1 207 ? 65.588 -4.617 -87.674 1.00 35.62 207 PHE A O 1
ATOM 1629 N N . ALA A 1 208 ? 67.263 -3.706 -88.846 1.00 36.94 208 ALA A N 1
ATOM 1630 C CA . ALA A 1 208 ? 67.309 -2.495 -88.036 1.00 36.94 208 ALA A CA 1
ATOM 1631 C C . ALA A 1 208 ? 66.200 -1.542 -88.505 1.00 36.94 208 ALA A C 1
ATOM 1633 O O . ALA A 1 208 ? 66.356 -0.813 -89.481 1.00 36.94 208 ALA A O 1
ATOM 1634 N N . THR A 1 209 ? 65.062 -1.554 -87.811 1.00 38.34 209 THR A N 1
ATOM 1635 C CA . THR A 1 209 ? 64.044 -0.508 -87.969 1.00 38.34 209 THR A CA 1
ATOM 1636 C C . THR A 1 209 ? 64.442 0.663 -87.075 1.00 38.34 209 THR A C 1
ATOM 1638 O O . THR A 1 209 ? 64.076 0.702 -85.904 1.00 38.34 209 THR A O 1
ATOM 1641 N N . SER A 1 210 ? 65.231 1.601 -87.600 1.00 39.78 210 SER A N 1
ATOM 1642 C CA . SER A 1 210 ? 65.486 2.868 -86.906 1.00 39.78 210 SER A CA 1
ATOM 1643 C C . SER A 1 210 ? 64.301 3.804 -87.117 1.00 39.78 210 SER A C 1
ATOM 1645 O O . SER A 1 210 ? 64.127 4.378 -88.190 1.00 39.78 210 SER A O 1
ATOM 1647 N N . ILE A 1 211 ? 63.480 3.953 -86.080 1.00 40.53 211 ILE A N 1
ATOM 1648 C CA . ILE A 1 211 ? 62.465 5.003 -85.992 1.00 40.53 211 ILE A CA 1
ATOM 1649 C C . ILE A 1 211 ? 63.187 6.265 -85.511 1.00 40.53 211 ILE A C 1
ATOM 1651 O O . ILE A 1 211 ? 63.598 6.345 -84.358 1.00 40.53 211 ILE A O 1
ATOM 1655 N N . SER A 1 212 ? 63.385 7.235 -86.403 1.00 42.69 212 SER A N 1
ATOM 1656 C CA . SER A 1 212 ? 63.818 8.580 -86.017 1.00 42.69 212 SER A CA 1
ATOM 1657 C C . SER A 1 212 ? 62.575 9.416 -85.712 1.00 42.69 212 SER A C 1
ATOM 1659 O O . SER A 1 212 ? 61.825 9.775 -86.618 1.00 42.69 212 SER A O 1
ATOM 1661 N N . GLU A 1 213 ? 62.351 9.704 -84.430 1.00 36.31 213 GLU A N 1
ATOM 1662 C CA . GLU A 1 213 ? 61.446 10.766 -83.986 1.00 36.31 213 GLU A CA 1
ATOM 1663 C C . GLU A 1 213 ? 62.068 12.124 -84.333 1.00 36.31 213 GLU A C 1
ATOM 1665 O O . GLU A 1 213 ? 63.181 12.427 -83.907 1.00 36.31 213 GLU A O 1
ATOM 1670 N N . ASN A 1 214 ? 61.353 12.946 -85.101 1.00 40.62 214 ASN A N 1
ATOM 1671 C CA . ASN A 1 214 ? 61.609 14.382 -85.178 1.00 40.62 214 ASN A CA 1
ATOM 1672 C C . ASN A 1 214 ? 60.373 15.099 -84.611 1.00 40.62 214 ASN A C 1
ATOM 1674 O O . ASN A 1 214 ? 59.260 14.796 -85.052 1.00 40.62 214 ASN A O 1
ATOM 1678 N N . PRO A 1 215 ? 60.530 15.992 -83.619 1.00 50.97 215 PRO A N 1
ATOM 1679 C CA . PRO A 1 215 ? 59.455 16.370 -82.710 1.00 50.97 215 PRO A CA 1
ATOM 1680 C C . PRO A 1 215 ? 58.643 17.576 -83.190 1.00 50.97 215 PRO A C 1
ATOM 1682 O O . PRO A 1 215 ? 58.255 18.382 -82.363 1.00 50.97 215 PRO A O 1
ATOM 1685 N N . ASP A 1 216 ? 58.369 17.714 -84.489 1.00 42.53 216 ASP A N 1
ATOM 1686 C CA . ASP A 1 216 ? 57.416 18.716 -84.969 1.00 42.53 216 ASP A CA 1
ATOM 1687 C C . ASP A 1 216 ? 56.788 18.293 -86.306 1.00 42.53 216 ASP A C 1
ATOM 1689 O O . ASP A 1 216 ? 57.437 18.221 -87.347 1.00 42.53 216 ASP A O 1
ATOM 1693 N N . ASN A 1 217 ? 55.471 18.084 -86.252 1.00 42.62 217 ASN A N 1
ATOM 1694 C CA . ASN A 1 217 ? 54.530 18.088 -87.373 1.00 42.62 217 ASN A CA 1
ATOM 1695 C C . ASN A 1 217 ? 54.460 16.836 -88.292 1.00 42.62 217 ASN A C 1
ATOM 1697 O O . ASN A 1 217 ? 55.093 16.735 -89.338 1.00 42.62 217 ASN A O 1
ATOM 1701 N N . SER A 1 218 ? 53.580 15.904 -87.896 1.00 48.06 218 SER A N 1
ATOM 1702 C CA . SER A 1 218 ? 52.669 15.078 -88.720 1.00 48.06 218 SER A CA 1
ATOM 1703 C C . SER A 1 218 ? 53.036 14.817 -90.197 1.00 48.06 218 SER A C 1
ATOM 1705 O O . SER A 1 218 ? 52.313 15.223 -91.110 1.00 48.06 218 SER A O 1
ATOM 1707 N N . SER A 1 219 ? 54.090 14.039 -90.454 1.00 38.81 219 SER A N 1
ATOM 1708 C CA . SER A 1 219 ? 54.246 13.307 -91.721 1.00 38.81 219 SER A CA 1
ATOM 1709 C C . SER A 1 219 ? 55.271 12.176 -91.577 1.00 38.81 219 SER A C 1
ATOM 1711 O O . SER A 1 219 ? 56.471 12.395 -91.728 1.00 38.81 219 SER A O 1
ATOM 1713 N N . TYR A 1 220 ? 54.818 10.942 -91.344 1.00 43.88 220 TYR A N 1
ATOM 1714 C CA . TYR A 1 220 ? 55.693 9.766 -91.383 1.00 43.88 220 TYR A CA 1
ATOM 1715 C C . TYR A 1 220 ? 56.108 9.473 -92.833 1.00 43.88 220 TYR A C 1
ATOM 1717 O O . TYR A 1 220 ? 55.278 9.095 -93.659 1.00 43.88 220 TYR A O 1
ATOM 1725 N N . ARG A 1 221 ? 57.394 9.635 -93.159 1.00 40.72 221 ARG A N 1
ATOM 1726 C CA . ARG A 1 221 ? 57.975 9.125 -94.410 1.00 40.72 221 ARG A CA 1
ATOM 1727 C C . ARG A 1 221 ? 5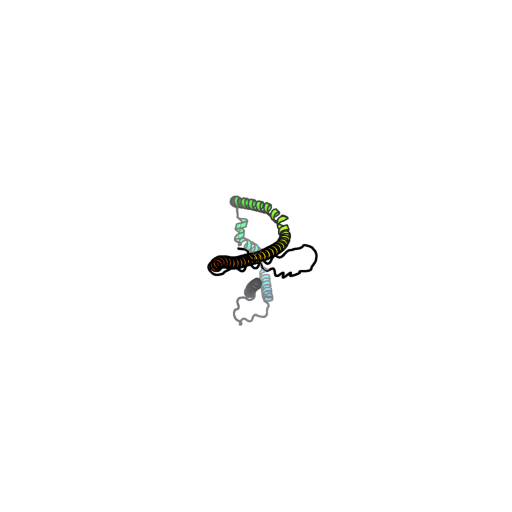8.716 7.820 -94.128 1.00 40.72 221 ARG A C 1
ATOM 1729 O O . ARG A 1 221 ? 59.748 7.826 -93.467 1.00 40.72 221 ARG A O 1
ATOM 1736 N N . LEU A 1 222 ? 58.207 6.709 -94.661 1.00 41.41 222 LEU A N 1
ATOM 1737 C CA . LEU A 1 222 ? 58.953 5.454 -94.775 1.00 41.41 222 LEU A CA 1
ATOM 1738 C C . LEU A 1 222 ? 59.959 5.600 -95.924 1.00 41.41 222 LEU A C 1
ATOM 1740 O O . LEU A 1 222 ? 59.604 5.454 -97.092 1.00 41.41 222 LEU A O 1
ATOM 1744 N N . CYS A 1 223 ? 61.210 5.925 -95.608 1.00 38.84 223 CYS A N 1
ATOM 1745 C CA . CYS A 1 223 ? 62.295 5.878 -96.584 1.00 38.84 223 CYS A CA 1
ATOM 1746 C C . CYS A 1 223 ? 62.840 4.445 -96.654 1.00 38.84 223 CYS A C 1
ATOM 1748 O O . CYS A 1 223 ? 63.633 4.038 -95.812 1.00 38.84 223 CYS A O 1
ATOM 1750 N N . LEU A 1 224 ? 62.415 3.677 -97.660 1.00 38.50 224 LEU A N 1
ATOM 1751 C CA . LEU A 1 224 ? 63.070 2.422 -98.038 1.00 38.50 224 LEU A CA 1
ATOM 1752 C C . LEU A 1 224 ? 64.229 2.754 -98.986 1.00 38.50 224 LEU A C 1
ATOM 1754 O O . LEU A 1 224 ? 64.049 2.776 -100.202 1.00 38.50 224 LEU A O 1
ATOM 1758 N N . SER A 1 225 ? 65.408 3.057 -98.444 1.00 36.22 225 SER A N 1
ATOM 1759 C CA . SER A 1 225 ? 66.626 3.158 -99.254 1.00 36.22 225 SER A CA 1
ATOM 1760 C C . SER A 1 225 ? 67.305 1.793 -99.338 1.00 36.22 225 SER A C 1
ATOM 1762 O O . SER A 1 225 ? 67.692 1.222 -98.320 1.00 36.22 225 SER A O 1
ATOM 1764 N N . TRP A 1 226 ? 67.460 1.280 -100.557 1.00 37.91 226 TRP A N 1
ATOM 1765 C CA . TRP A 1 226 ? 68.296 0.121 -100.852 1.00 37.91 226 TRP A CA 1
ATOM 1766 C C . TRP A 1 226 ? 69.728 0.597 -101.098 1.00 37.91 226 TRP A C 1
ATOM 1768 O O . TRP A 1 226 ? 69.998 1.204 -102.132 1.00 37.91 226 TRP A O 1
ATOM 1778 N N . GLU A 1 227 ? 70.646 0.302 -100.181 1.00 37.34 227 GLU A N 1
ATOM 1779 C CA . GLU A 1 227 ? 72.082 0.363 -100.464 1.00 37.34 227 GLU A CA 1
ATOM 1780 C C . GLU A 1 227 ? 72.654 -1.061 -100.484 1.00 37.34 227 GLU A C 1
ATOM 1782 O O . GLU A 1 227 ? 72.487 -1.804 -99.514 1.00 37.34 227 GLU A O 1
ATOM 1787 N N . PRO A 1 228 ? 73.324 -1.485 -101.570 1.00 36.84 228 PRO A N 1
ATOM 1788 C CA . PRO A 1 228 ? 74.088 -2.719 -101.557 1.00 36.84 228 PRO A CA 1
ATOM 1789 C C . PRO A 1 228 ? 75.392 -2.500 -100.777 1.00 36.84 228 PRO A C 1
ATOM 1791 O O . PRO A 1 228 ? 76.232 -1.684 -101.155 1.00 36.84 228 PRO A O 1
ATOM 1794 N N . LEU A 1 229 ? 75.577 -3.258 -99.693 1.00 40.34 229 LEU A N 1
ATOM 1795 C CA . LEU A 1 229 ? 76.853 -3.337 -98.983 1.00 40.34 229 LEU A CA 1
ATOM 1796 C C . LEU A 1 229 ? 77.897 -4.014 -99.884 1.00 40.34 229 LEU A C 1
ATOM 1798 O O . LEU A 1 229 ? 77.832 -5.214 -100.152 1.00 40.34 229 LEU A O 1
ATOM 1802 N N . ASN A 1 230 ? 78.875 -3.227 -100.335 1.00 35.22 230 ASN A N 1
ATOM 1803 C CA . ASN A 1 230 ? 80.094 -3.727 -100.956 1.00 35.22 230 ASN A CA 1
ATOM 1804 C C . ASN A 1 230 ? 80.870 -4.580 -99.946 1.00 35.22 230 ASN A C 1
ATOM 1806 O O . ASN A 1 230 ? 81.332 -4.090 -98.916 1.00 35.22 230 ASN A O 1
ATOM 1810 N N . PHE A 1 231 ? 81.030 -5.860 -100.271 1.00 39.00 231 PHE A N 1
ATOM 1811 C CA . PHE A 1 231 ? 81.873 -6.795 -99.540 1.00 39.00 231 PHE A CA 1
ATOM 1812 C C . PHE A 1 231 ? 83.335 -6.556 -99.948 1.00 39.00 231 PHE A C 1
ATOM 1814 O O . PHE A 1 231 ? 83.762 -6.983 -101.021 1.00 39.00 231 PHE A O 1
ATOM 1821 N N . ALA A 1 232 ? 84.095 -5.842 -99.116 1.00 36.97 232 ALA A N 1
ATOM 1822 C CA . ALA A 1 232 ? 85.552 -5.803 -99.201 1.00 36.97 232 ALA A CA 1
ATOM 1823 C C . ALA A 1 232 ? 86.136 -6.721 -98.120 1.00 36.97 232 ALA A C 1
ATOM 1825 O O . ALA A 1 232 ? 85.714 -6.691 -96.968 1.00 36.97 232 ALA A O 1
ATOM 1826 N N . ARG A 1 233 ? 87.042 -7.571 -98.598 1.00 38.25 233 ARG A N 1
ATOM 1827 C CA . ARG A 1 233 ? 87.679 -8.732 -97.976 1.00 38.25 233 ARG A CA 1
ATOM 1828 C C . ARG A 1 233 ? 88.382 -8.442 -96.650 1.00 38.25 233 ARG A C 1
ATOM 1830 O O . ARG A 1 233 ? 89.038 -7.382 -96.565 1.00 38.25 233 ARG A O 1
#

Foldseek 3Di:
DVVVVVVVVVVVVVVVVVCCVQVNDDDDPPPPPDPQDSVNVVVVVVVVVCVVCVVPVVVVVVVVCVVVVVLVPPPVNCVVPVCDPVNVVVVCVVCVVVVVVVVVVVVVVVVCVVVCVPVVVVCCVVVVVVVVVVVVVVVVVVVVVVVVVVVVVVVVVVVVVVVVVVVVVVVVVVVVVVVVVVVVVVVVVVVVVVVVVCVVDDDDDDDDPDDDDDPDDDDDDDDPDDDDDDDDD

Sequence (233 aa):
MTQESEVLSMLEARMDKLETCIVGSPPNLDSQTSGNTVCDSLLHTNTLVATALSGREKVTAVLKRLDELERYVDPMFEENCSVDTSSKIEMILSAEPQIERNLELAQQFSNLVPLLDSKQVRDVTESSGRLEKLTVVLLDSKTRADGVSERVMGLIEQYNAIIQNLTLTFEHWDNVLTRAELSRQSKKEIDYLMADVVYRHGAICFFATSISENPDNSSYRLCLSWEPLNFAR

InterPro domains:
  IPR009991 Dynactin subunit 3 [PF07426] (8-175)
  IPR009991 Dynactin subunit 3 [PTHR28360] (1-186)